Protein 6FC0 (pdb70)

Organism: Chaetomium thermophilum (strain DSM 1495 / CBS 144.50 / IMI 039719) (NCBI:txid759272)

InterPro domains:
  IPR001040 Translation Initiation factor eIF- 4e [PF01652] (48-246)
  IPR001040 Translation Initiation factor eIF- 4e [PTHR11960] (21-237)
  IPR019770 Eukaryotic translation initiation factor 4E (eIF-4E), conserved site [PS00813] (102-125)
  IPR023398 Translation Initiation factor eIF- 4e-like [G3DSA:3.30.760.10] (32-250)
  IPR023398 Translation Initiation factor eIF- 4e-like [SSF55418] (19-245)

Nearest PDB structures (foldseek):
  6fc0-assembly1_A  TM=1.005E+00  e=3.540E-41  Thermochaetoides thermophila DSM 1495
  6fbz-assembly1_A  TM=9.794E-01  e=6.523E-37  Thermochaetoides thermophila DSM 1495
  3m94-assembly1_A  TM=9.209E-01  e=4.285E-21  Ascaris suum
  5m81-assembly4_D  TM=9.109E-01  e=1.430E-19  Mus musculus
  4aza-assembly2_C  TM=8.903E-01  e=8.449E-20  Homo sapiens

Secondary structure (DSSP, 8-state):
-----TTT-SSS--EE-EEEEEEEEEEEPPPPTTSS-SS--EEEEEEEEEHHHHHHHHTTS--GGGSPTTEEEEEEETT--SSTTSTTTTT-EEEEEEES-SSSS-HHHHHHHHHHHHHTT-SS-TT---EEEEEEEE-SS-EEEEEEES----HHHHHHHHHHHHHTT--TTS--EEEESSHHHHH---B-/---HHHHHHHHPEEPSS--SS-PPTT-PPP-HHHHHT-S-TTT-----HHHHHTTTTT--S-SSTTHHHHHHHHH--

Solvent-accessible surface area: 13480 Å² total; per-residue (Å²): 101,118,63,72,0,2,30,75,47,98,100,92,7,71,7,24,2,10,6,22,41,94,0,3,4,13,12,22,8,41,56,12,76,142,54,104,27,184,126,86,37,41,31,115,28,35,35,3,51,0,0,0,41,5,0,0,3,31,51,29,28,40,38,2,65,125,25,58,61,116,1,11,11,15,1,0,39,85,63,7,106,8,41,120,89,13,115,82,0,95,134,0,0,48,0,12,25,91,10,190,73,53,225,94,31,97,4,34,66,13,4,8,24,0,3,0,0,3,0,0,17,21,8,17,96,31,132,26,27,3,4,14,0,0,6,0,14,2,59,144,48,50,16,53,0,0,0,32,0,116,30,48,116,95,117,55,0,40,72,1,0,112,63,0,24,114,11,4,120,30,65,112,112,58,76,0,105,20,31,10,40,31,158,81,26,104,90,101,281,52,56,18,200,35,36,44,10,5,95,9,7,140,95,10,190,76,5,95,6,38,29,78,129,31,34,26,136,84,47,63,24,0,54,75,67,60,14,140,79,5,141,88,114,39,163,35,14,19,1,22,25,121,0,0,58,42,0,54,122,32,1,60,80,74,16,22,70,70,6,91,136,91,29,150,84,61,42,37,102

CATH classification: 3.30.760.10

Structure (mmCIF, N/CA/C/O backbone):
data_6FC0
#
_ent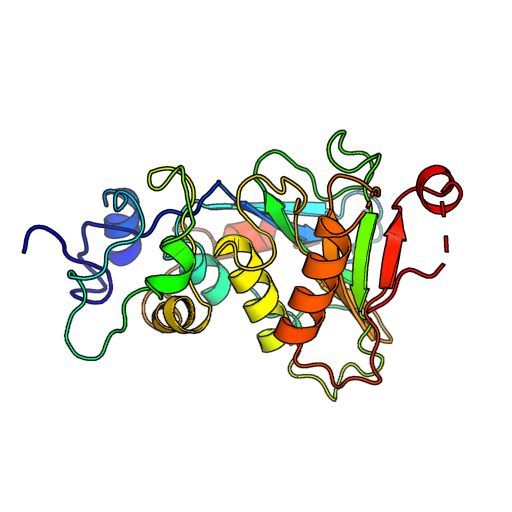ry.id   6FC0
#
_cell.length_a   63.587
_cell.length_b   75.169
_cell.length_c   48.427
_cell.angle_alpha   90.00
_cell.angle_beta   90.00
_cell.angle_gamma   90.00
#
_symmetry.space_group_name_H-M   'P 21 21 2'
#
loop_
_entity.id
_entity.type
_entity.pdbx_description
1 polymer 'Eukaryotic translation initiation factor 4E-like protein'
2 polymer 'Eukaryotic translation initiation factor 4G'
3 water water
#
loop_
_atom_site.group_PDB
_atom_site.id
_atom_site.type_symbol
_atom_site.label_atom_id
_atom_site.label_alt_id
_atom_site.label_comp_id
_atom_site.label_asym_id
_atom_site.label_entity_id
_atom_site.label_seq_id
_atom_site.pdbx_PDB_ins_code
_atom_site.Cartn_x
_atom_site.Cartn_y
_atom_site.Cartn_z
_atom_site.occupancy
_atom_site.B_iso_or_equiv
_atom_site.auth_seq_id
_atom_site.auth_comp_id
_atom_site.auth_asym_id
_atom_site.auth_atom_id
_atom_site.pdbx_PDB_model_num
ATOM 1 N N . GLY A 1 1 ? 5.890 117.016 27.064 1.00 58.93 31 GLY A N 1
ATOM 2 C CA . GLY A 1 1 ? 4.940 116.936 28.157 1.00 58.63 31 GLY A CA 1
ATOM 3 C C . GLY A 1 1 ? 3.894 115.852 27.967 1.00 57.92 31 GLY A C 1
ATOM 4 O O . GLY A 1 1 ? 3.957 114.804 28.618 1.00 57.76 31 GLY A O 1
ATOM 7 N N . PRO A 1 2 ? 2.935 116.091 27.067 1.00 56.92 32 PRO A N 1
ATOM 8 C CA . PRO A 1 2 ? 1.837 115.125 26.895 1.00 55.77 32 PRO A CA 1
ATOM 9 C C . PRO A 1 2 ? 2.303 113.726 26.560 1.00 54.02 32 PRO A C 1
ATOM 10 O O . PRO A 1 2 ? 1.530 112.775 26.733 1.00 55.52 32 PRO A O 1
ATOM 21 N N . HIS A 1 3 ? 3.534 113.565 26.085 1.00 49.77 33 HIS A N 1
ATOM 22 C CA . HIS A 1 3 ? 4.042 112.268 25.673 1.00 45.68 33 HIS A CA 1
ATOM 23 C C . HIS A 1 3 ? 5.097 111.797 26.670 1.00 38.42 33 HIS A C 1
ATOM 24 O O . HIS A 1 3 ? 6.065 112.512 26.955 1.00 39.57 33 HIS A O 1
ATOM 38 N N . MET A 1 4 ? 4.875 110.628 27.237 1.00 29.61 34 MET A N 1
ATOM 39 C CA A MET A 1 4 ? 5.915 109.905 27.956 0.36 25.31 34 MET A CA 1
ATOM 40 C CA B MET A 1 4 ? 5.891 109.887 27.971 0.64 25.73 34 MET A CA 1
ATOM 41 C C . MET A 1 4 ? 6.225 108.665 27.134 1.00 21.97 34 MET A C 1
ATOM 42 O O . MET A 1 4 ? 5.376 107.773 26.989 1.00 20.88 34 MET A O 1
ATOM 69 N N . THR A 1 5 ? 7.433 108.640 26.568 1.00 17.59 35 THR A N 1
ATOM 70 C CA . THR A 1 5 ? 7.892 107.451 25.884 1.00 15.29 35 THR A CA 1
ATOM 71 C C . THR A 1 5 ? 8.504 106.491 26.883 1.00 14.10 35 THR A C 1
ATOM 72 O O . THR A 1 5 ? 8.730 106.833 28.044 1.00 14.00 35 THR A O 1
ATOM 83 N N . VAL A 1 6 ? 8.806 105.286 26.395 1.00 13.78 36 VAL A N 1
ATOM 84 C CA . VAL A 1 6 ? 9.502 104.304 27.210 1.00 13.87 36 VAL A CA 1
ATOM 85 C C . VAL A 1 6 ? 10.859 104.825 27.685 1.00 13.37 36 VAL A C 1
ATOM 86 O O . VAL A 1 6 ? 11.404 104.334 28.685 1.00 14.01 36 VAL A O 1
ATOM 99 N N . PHE A 1 7 ? 11.427 105.800 26.967 1.00 13.26 37 PHE A N 1
ATOM 100 C CA . PHE A 1 7 ? 12.693 106.417 27.348 1.00 13.19 37 PHE A CA 1
ATOM 101 C C . PHE A 1 7 ? 12.537 107.403 28.496 1.00 13.44 37 PHE A C 1
ATOM 102 O O . PHE A 1 7 ? 13.526 107.734 29.164 1.00 15.04 37 PHE A O 1
ATOM 119 N N . HIS A 1 8 ? 11.323 107.895 28.713 1.00 13.31 38 HIS A N 1
ATOM 120 C CA . HIS A 1 8 ? 11.038 108.760 29.852 1.00 14.23 38 HIS A CA 1
ATOM 121 C C . HIS A 1 8 ? 10.745 107.972 31.119 1.00 15.23 38 HIS A C 1
ATOM 122 O O . HIS A 1 8 ? 11.130 108.383 32.218 1.00 15.23 38 HIS A O 1
ATOM 136 N N . ASP A 1 9 ? 10.013 106.880 30.998 1.00 16.64 39 ASP A N 1
ATOM 137 C CA . ASP A 1 9 ? 9.703 106.025 32.142 1.00 18.34 39 ASP A CA 1
ATOM 138 C C . ASP A 1 9 ? 9.388 104.654 31.560 1.00 18.96 39 ASP A C 1
ATOM 139 O O . ASP A 1 9 ? 8.393 104.500 30.844 1.00 19.22 39 ASP A O 1
ATOM 148 N N . LYS A 1 10 ? 10.263 103.683 31.804 1.00 20.02 40 LYS A N 1
ATOM 149 C CA . LYS A 1 10 ? 10.101 102.397 31.137 1.00 22.80 40 LYS A CA 1
ATOM 150 C C . LYS A 1 10 ? 8.997 101.547 31.754 1.00 22.68 40 LYS A C 1
ATOM 151 O O . LYS A 1 10 ? 8.575 100.566 31.133 1.00 22.79 40 LYS A O 1
ATOM 170 N N . GLU A 1 11 ? 8.468 101.925 32.917 1.00 23.76 41 GLU A N 1
ATOM 171 C CA A GLU A 1 11 ? 7.349 101.207 33.516 0.63 25.83 41 GLU A CA 1
ATOM 172 C CA B GLU A 1 11 ? 7.349 101.205 33.511 0.37 25.86 41 GLU A CA 1
ATOM 173 C C . GLU A 1 11 ? 6.007 101.860 33.227 1.00 25.36 41 GLU A C 1
ATOM 174 O O . GLU A 1 11 ? 5.016 101.150 33.026 1.00 26.65 41 GLU A O 1
ATOM 195 N N . ASN A 1 12 ? 5.959 103.188 33.160 1.00 24.41 42 ASN A N 1
ATOM 196 C CA . ASN A 1 12 ? 4.721 103.949 33.012 1.00 25.92 42 ASN A CA 1
ATOM 197 C C . ASN A 1 12 ? 4.944 104.939 31.880 1.00 25.56 42 ASN A C 1
ATOM 198 O O . ASN A 1 12 ? 5.421 106.051 32.105 1.00 27.78 42 ASN A O 1
ATOM 209 N N . PHE A 1 13 ? 4.652 104.511 30.661 1.00 22.35 43 PHE A N 1
ATOM 210 C CA . PHE A 1 13 ? 4.685 105.361 29.481 1.00 20.13 43 PHE A CA 1
ATOM 211 C C . PHE A 1 13 ? 3.329 105.301 28.786 1.00 20.07 43 PHE A C 1
ATOM 212 O O . PHE A 1 13 ? 2.543 104.381 29.010 1.00 20.74 43 PHE A O 1
ATOM 229 N N . ASN A 1 14 ? 3.039 106.310 27.946 1.00 19.68 44 ASN A N 1
ATOM 230 C CA . ASN A 1 14 ? 1.720 106.446 27.347 1.00 20.94 44 ASN A CA 1
ATOM 231 C C . ASN A 1 14 ? 1.712 106.637 25.831 1.00 21.20 44 ASN A C 1
ATOM 232 O O . ASN A 1 14 ? 0.628 106.762 25.262 1.00 22.14 44 ASN A O 1
ATOM 243 N N . VAL A 1 15 ? 2.867 106.637 25.163 1.00 19.66 45 VAL A N 1
ATOM 244 C CA . VAL A 1 15 ? 2.925 106.582 23.708 1.00 19.50 45 VAL A CA 1
ATOM 245 C C . VAL A 1 15 ? 3.826 105.429 23.271 1.00 18.09 45 VAL A C 1
ATOM 246 O O . VAL A 1 15 ? 4.742 105.013 23.987 1.00 18.69 45 VAL A O 1
ATOM 259 N N . LYS A 1 16 ? 3.573 104.926 22.066 1.00 16.92 46 LYS A N 1
ATOM 260 C CA . LYS A 1 16 ? 4.376 103.869 21.477 1.00 16.01 46 LYS A CA 1
ATOM 261 C C . LYS A 1 16 ? 4.609 104.164 19.997 1.00 14.80 46 LYS A C 1
ATOM 262 O O . LYS A 1 16 ? 3.905 104.952 19.375 1.00 15.05 46 LYS A O 1
ATOM 281 N N . HIS A 1 17 ? 5.607 103.501 19.423 1.00 13.31 47 HIS A N 1
ATOM 282 C CA . HIS A 1 17 ? 6.037 103.824 18.067 1.00 12.63 47 HIS A CA 1
ATOM 283 C C . HIS A 1 17 ? 5.391 102.887 17.059 1.00 12.90 47 HIS A C 1
ATOM 284 O O . HIS A 1 17 ? 5.704 101.689 17.055 1.00 12.74 47 HIS A O 1
ATOM 298 N N . PRO A 1 18 ? 4.544 103.380 16.159 1.00 13.67 48 PRO A N 1
ATOM 299 C CA . PRO A 1 18 ? 3.900 102.481 15.191 1.00 13.93 48 PRO A CA 1
ATOM 300 C C . PRO A 1 18 ? 4.853 101.955 14.139 1.00 13.71 48 PRO A C 1
ATOM 301 O O . PRO A 1 18 ? 5.762 102.649 13.680 1.00 13.44 48 PRO A O 1
ATOM 312 N N . LEU A 1 19 ? 4.563 100.751 13.687 1.00 14.66 49 LEU A N 1
ATOM 313 C CA . LEU A 1 19 ? 5.141 100.221 12.462 1.00 14.32 49 LEU A CA 1
ATOM 314 C C . LEU A 1 19 ? 4.212 100.512 11.275 1.00 15.22 49 LEU A C 1
ATOM 315 O O . LEU A 1 19 ? 3.025 100.813 11.437 1.00 16.85 49 LEU A O 1
ATOM 331 N N . SER A 1 20 ? 4.751 100.387 10.066 1.00 15.23 50 SER A N 1
ATOM 332 C CA . SER A 1 20 ? 3.991 100.797 8.886 1.00 15.37 50 SER A CA 1
ATOM 333 C C . SER A 1 20 ? 2.943 99.767 8.503 1.00 16.86 50 SER A C 1
ATOM 334 O O . SER A 1 20 ? 2.071 100.044 7.671 1.00 19.63 50 SER A O 1
ATOM 342 N N A CYS A 1 21 ? 3.065 98.566 9.023 0.73 15.97 51 CYS A N 1
ATOM 343 N N B CYS A 1 21 ? 3.005 98.602 9.136 0.27 18.94 51 CYS A N 1
ATOM 344 C CA A CYS A 1 21 ? 2.029 97.565 8.966 0.73 18.28 51 CYS A CA 1
ATOM 345 C CA B CYS A 1 21 ? 2.223 97.418 8.840 0.27 21.22 51 CYS A CA 1
ATOM 346 C C A CYS A 1 21 ? 2.253 96.664 10.164 0.73 15.70 51 CYS A C 1
ATOM 347 C C B CYS A 1 21 ? 2.372 96.517 10.052 0.27 18.31 51 CYS A C 1
ATOM 348 O O A CYS A 1 21 ? 3.239 96.794 10.896 0.73 14.75 51 CYS A O 1
ATOM 349 O O B CYS A 1 21 ? 3.423 96.521 10.703 0.27 17.74 51 CYS A O 1
ATOM 364 N N . ARG A 1 22 ? 1.334 95.739 10.351 1.00 16.12 52 ARG A N 1
ATOM 365 C CA . ARG A 1 22 ? 1.508 94.703 11.357 1.00 16.25 52 ARG A CA 1
ATOM 366 C C . ARG A 1 22 ? 2.415 93.611 10.788 1.00 13.45 52 ARG A C 1
ATOM 367 O O . ARG A 1 22 ? 2.429 93.342 9.590 1.00 12.73 52 ARG A O 1
ATOM 389 N N . TRP A 1 23 ? 3.190 92.997 11.655 1.00 12.36 53 TRP A N 1
ATOM 390 C CA . TRP A 1 23 ? 4.134 91.968 11.276 1.00 11.27 53 TRP A CA 1
ATOM 391 C C . TRP A 1 23 ? 3.910 90.762 12.168 1.00 11.33 53 TRP A C 1
ATOM 392 O O . TRP A 1 23 ? 3.499 90.900 13.315 1.00 12.42 53 TRP A O 1
ATOM 413 N N . THR A 1 24 ? 4.245 89.588 11.647 1.00 11.14 54 THR A N 1
ATOM 414 C CA . THR A 1 24 ? 4.057 88.327 12.341 1.00 11.24 54 THR A CA 1
ATOM 415 C C . THR A 1 24 ? 5.368 87.568 12.330 1.00 11.71 54 THR A C 1
ATOM 416 O O . THR A 1 24 ? 5.982 87.355 11.267 1.00 11.48 54 THR A O 1
ATOM 427 N N . LEU A 1 25 ? 5.785 87.147 13.510 1.00 11.48 55 LEU A N 1
ATOM 428 C CA . LEU A 1 25 ? 6.934 86.278 13.628 1.00 11.18 55 LEU A CA 1
ATOM 429 C C . LEU A 1 25 ? 6.458 84.840 13.584 1.00 11.04 55 LEU A C 1
ATOM 430 O O . LEU A 1 25 ? 5.520 84.465 14.306 1.00 11.21 55 LEU A O 1
ATOM 446 N N . TRP A 1 26 ? 7.110 84.045 12.744 1.00 10.61 56 TRP A N 1
ATOM 447 C CA . TRP A 1 26 ? 6.888 82.619 12.598 1.00 10.67 56 TRP A CA 1
ATOM 448 C C . TRP A 1 26 ? 8.165 81.863 12.918 1.00 10.83 56 TRP A C 1
ATOM 449 O O . TRP A 1 26 ? 9.267 82.388 12.797 1.00 11.11 56 TRP A O 1
ATOM 470 N N . PHE A 1 27 ? 8.017 80.578 13.265 1.00 11.71 57 PHE A N 1
ATOM 471 C CA . PHE A 1 27 ? 9.146 79.736 13.626 1.00 12.24 57 PHE A CA 1
ATOM 472 C C . PHE A 1 27 ? 8.905 78.365 13.015 1.00 12.82 57 PHE A C 1
ATOM 473 O O . PHE A 1 27 ? 7.831 77.795 13.174 1.00 13.60 57 PHE A O 1
ATOM 490 N N . THR A 1 28 ? 9.893 77.844 12.320 1.00 12.65 58 THR A N 1
ATOM 491 C CA . THR A 1 28 ? 9.835 76.474 11.838 1.00 13.19 58 THR A CA 1
ATOM 492 C C . THR A 1 28 ? 10.737 75.627 12.715 1.00 13.35 58 THR A C 1
ATOM 493 O O . THR A 1 28 ? 11.932 75.912 12.843 1.00 13.19 58 THR A O 1
ATOM 504 N N . LYS A 1 29 ? 10.157 74.613 13.338 1.00 13.82 59 LYS A N 1
ATOM 505 C CA . LYS A 1 29 ? 10.859 73.725 14.251 1.00 15.40 59 LYS A CA 1
ATOM 506 C C . LYS A 1 29 ? 11.448 72.539 13.498 1.00 16.07 59 LYS A C 1
ATOM 507 O O . LYS A 1 29 ? 10.993 72.195 12.406 1.00 15.64 59 LYS A O 1
ATOM 526 N N . PRO A 1 30 ? 12.467 71.884 14.061 1.00 17.94 60 PRO A N 1
ATOM 527 C CA . PRO A 1 30 ? 12.948 70.622 13.475 1.00 19.29 60 PRO A CA 1
ATOM 528 C C . PRO A 1 30 ? 11.897 69.538 13.606 1.00 20.24 60 PRO A C 1
ATOM 529 O O . PRO A 1 30 ? 11.075 69.554 14.515 1.00 20.00 60 PRO A O 1
ATOM 540 N N . ALA A 1 31 ? 11.938 68.579 12.685 1.00 20.91 61 ALA A N 1
ATOM 541 C CA . ALA A 1 31 ? 11.069 67.417 12.785 1.00 22.49 61 ALA A CA 1
ATOM 542 C C . ALA A 1 31 ? 11.189 66.793 14.167 1.00 24.70 61 ALA A C 1
ATOM 543 O O . ALA A 1 31 ? 12.274 66.744 14.759 1.00 24.98 61 ALA A O 1
ATOM 550 N N . SER A 1 32 ? 10.059 66.313 14.681 1.00 24.87 62 SER A N 1
ATOM 551 C CA . SER A 1 32 ? 10.019 65.832 16.057 1.00 27.61 62 SER A CA 1
ATOM 552 C C . SER A 1 32 ? 10.853 64.574 16.237 1.00 29.97 62 SER A C 1
ATOM 553 O O . SER A 1 32 ? 10.817 63.651 15.418 1.00 30.54 62 SER A O 1
ATOM 561 N N . GLY A 1 33 ? 11.601 64.539 17.338 1.00 32.03 63 GLY A N 1
ATOM 562 C CA . GLY A 1 33 ? 12.313 63.335 17.722 1.00 35.20 63 GLY A CA 1
ATOM 563 C C . GLY A 1 33 ? 11.402 62.158 18.008 1.00 38.30 63 GLY A C 1
ATOM 564 O O . GLY A 1 33 ? 11.848 61.012 17.928 1.00 39.43 63 GLY A O 1
ATOM 568 N N . LYS A 1 34 ? 10.133 62.410 18.339 1.00 39.94 64 LYS A N 1
ATOM 569 C CA . LYS A 1 34 ? 9.194 61.316 18.569 1.00 40.86 64 LYS A CA 1
ATOM 570 C C . LYS A 1 34 ? 8.827 60.571 17.290 1.00 39.39 64 LYS A C 1
ATOM 571 O O . LYS A 1 34 ? 8.133 59.550 17.373 1.00 39.95 64 LYS A O 1
ATOM 590 N N . GLY A 1 35 ? 9.245 61.061 16.118 1.00 36.89 65 GLY A N 1
ATOM 591 C CA . GLY A 1 35 ? 8.994 60.385 14.860 1.00 35.36 65 GLY A CA 1
ATOM 592 C C . GLY A 1 35 ? 7.609 60.590 14.284 1.00 33.53 65 GLY A C 1
ATOM 593 O O . GLY A 1 35 ? 7.303 60.017 13.229 1.00 33.69 65 GLY A O 1
ATOM 597 N N . ASP A 1 36 ? 6.772 61.405 14.924 1.00 32.30 66 ASP A N 1
ATOM 598 C CA . ASP A 1 36 ? 5.378 61.570 14.544 1.00 31.97 66 ASP A CA 1
ATOM 599 C C . ASP A 1 36 ? 5.076 62.978 14.042 1.00 27.60 66 ASP A C 1
ATOM 600 O O . ASP A 1 36 ? 3.912 63.381 14.012 1.00 26.57 66 ASP A O 1
ATOM 609 N N . ASN A 1 37 ? 6.089 63.737 13.627 1.00 24.07 67 ASN A N 1
ATOM 610 C CA . ASN A 1 37 ? 5.802 65.070 13.080 1.00 21.03 67 ASN A CA 1
ATOM 611 C C . ASN A 1 37 ? 6.963 65.531 12.199 1.00 19.96 67 ASN A C 1
ATOM 612 O O . ASN A 1 37 ? 7.907 66.158 12.679 1.00 21.27 67 ASN A O 1
ATOM 623 N N . TRP A 1 38 ? 6.848 65.251 10.911 1.00 20.01 68 TRP A N 1
ATOM 624 C CA . TRP A 1 38 ? 7.742 65.793 9.909 1.00 20.81 68 TRP A CA 1
ATOM 625 C C . TRP A 1 38 ? 7.041 66.790 9.002 1.00 20.75 68 TRP A C 1
ATOM 626 O O . TRP A 1 38 ? 7.715 67.447 8.202 1.00 22.62 68 TRP A O 1
ATOM 647 N N . ASN A 1 39 ? 5.712 66.936 9.118 1.00 19.32 69 ASN A N 1
ATOM 648 C CA . ASN A 1 39 ? 4.925 67.686 8.140 1.00 18.59 69 ASN A CA 1
ATOM 649 C C . ASN A 1 39 ? 4.094 68.819 8.737 1.00 16.32 69 ASN A C 1
ATOM 650 O O . ASN A 1 39 ? 3.255 69.402 8.020 1.00 17.36 69 ASN A O 1
ATOM 661 N N . ASP A 1 40 ? 4.313 69.178 10.001 1.00 14.81 70 ASP A N 1
ATOM 662 C CA . ASP A 1 40 ? 3.557 70.248 10.653 1.00 14.59 70 ASP A CA 1
ATOM 663 C C . ASP A 1 40 ? 4.532 71.030 11.526 1.00 14.11 70 ASP A C 1
ATOM 664 O O . ASP A 1 40 ? 4.421 71.107 12.755 1.00 15.93 70 ASP A O 1
ATOM 673 N N . LEU A 1 41 ? 5.498 71.643 10.863 1.00 14.00 71 LEU A N 1
ATOM 674 C CA . LEU A 1 41 ? 6.632 72.261 11.532 1.00 13.74 71 LEU A CA 1
ATOM 675 C C . LEU A 1 41 ? 6.579 73.790 11.586 1.00 13.33 71 LEU A C 1
ATOM 676 O O . LEU A 1 41 ? 7.320 74.389 12.366 1.00 13.98 71 LEU A O 1
ATOM 692 N N . LEU A 1 42 ? 5.699 74.438 10.827 1.00 13.41 72 LEU A N 1
ATOM 693 C CA . LEU A 1 42 ? 5.653 75.900 10.751 1.00 12.88 72 LEU A CA 1
ATOM 694 C C . LEU A 1 42 ? 4.667 76.443 11.779 1.00 12.21 72 LEU A C 1
ATOM 695 O O . LEU A 1 42 ? 3.482 76.092 11.754 1.00 13.00 72 LEU A O 1
ATOM 711 N N . LYS A 1 43 ? 5.158 77.299 12.678 1.00 11.66 73 LYS A N 1
ATOM 712 C CA . LYS A 1 43 ? 4.378 77.828 13.792 1.00 12.46 73 LYS A CA 1
ATOM 713 C C . LYS A 1 43 ? 4.285 79.347 13.734 1.00 12.18 73 LYS A C 1
ATOM 714 O O . LYS A 1 43 ? 5.287 80.040 13.538 1.00 13.15 73 LYS A O 1
ATOM 733 N N . LYS A 1 44 ? 3.072 79.851 13.920 1.00 11.56 74 LYS A N 1
ATOM 734 C CA . LYS A 1 44 ? 2.861 81.283 14.074 1.00 12.30 74 LYS A CA 1
ATOM 735 C C . LYS A 1 44 ? 3.086 81.657 15.538 1.00 13.50 74 LYS A C 1
ATOM 736 O O . LYS A 1 44 ? 2.408 81.152 16.429 1.00 15.25 74 LYS A O 1
ATOM 755 N N . VAL A 1 45 ? 4.052 82.512 15.794 1.00 13.11 75 VAL A N 1
ATOM 756 C CA . VAL A 1 45 ? 4.370 82.895 17.169 1.00 13.36 75 VAL A CA 1
ATOM 757 C C . VAL A 1 45 ? 3.538 84.073 17.657 1.00 13.54 75 VAL A C 1
ATOM 758 O O . VAL A 1 45 ? 2.818 83.968 18.652 1.00 14.31 75 VAL A O 1
ATOM 771 N N . ILE A 1 46 ? 3.615 85.212 16.972 1.00 12.85 76 ILE A N 1
ATOM 772 C CA . ILE A 1 46 ? 2.994 86.430 17.486 1.00 12.90 76 ILE A CA 1
ATOM 773 C C . ILE A 1 46 ? 2.934 87.502 16.410 1.00 12.42 76 ILE A C 1
ATOM 774 O O . ILE A 1 46 ? 3.822 87.599 15.573 1.00 12.99 76 ILE A O 1
ATOM 790 N N . THR A 1 47 ? 1.876 88.297 16.437 1.00 12.46 77 THR A N 1
ATOM 791 C CA . THR A 1 47 ? 1.736 89.468 15.588 1.00 13.70 77 THR A CA 1
ATOM 792 C C . THR A 1 47 ? 1.861 90.733 16.432 1.00 14.75 77 THR A C 1
ATOM 793 O O . THR A 1 47 ? 1.360 90.800 17.569 1.00 16.42 77 THR A O 1
ATOM 804 N N . PHE A 1 48 ? 2.566 91.726 15.888 1.00 14.00 78 PHE A N 1
ATOM 805 C CA . PHE A 1 48 ? 2.868 92.945 16.628 1.00 14.04 78 PHE A CA 1
ATOM 806 C C . PHE A 1 48 ? 2.768 94.160 15.709 1.00 13.70 78 PHE A C 1
ATOM 807 O O . PHE A 1 48 ? 2.756 94.049 14.475 1.00 13.14 78 PHE A O 1
ATOM 824 N N . GLU A 1 49 ? 2.712 95.344 16.330 1.00 15.25 79 GLU A N 1
ATOM 825 C CA A GLU A 1 49 ? 2.479 96.558 15.552 0.49 16.59 79 GLU A CA 1
ATOM 826 C CA B GLU A 1 49 ? 2.401 96.580 15.629 0.51 16.55 79 GLU A CA 1
ATOM 827 C C . GLU A 1 49 ? 3.268 97.752 16.068 1.00 15.88 79 GLU A C 1
ATOM 828 O O . GLU A 1 49 ? 3.034 98.879 15.607 1.00 17.41 79 GLU A O 1
ATOM 851 N N . SER A 1 50 ? 4.220 97.546 16.961 1.00 13.21 80 SER A N 1
ATOM 852 C CA . SER A 1 50 ? 4.984 98.664 17.474 1.00 12.15 80 SER A CA 1
ATOM 853 C C . SER A 1 50 ? 6.433 98.263 17.622 1.00 11.81 80 SER A C 1
ATOM 854 O O . SER A 1 50 ? 6.763 97.081 17.732 1.00 11.80 80 SER A O 1
ATOM 862 N N . VAL A 1 51 ? 7.292 99.277 17.657 1.00 11.46 81 VAL A N 1
ATOM 863 C CA . VAL A 1 51 ? 8.704 99.051 17.923 1.00 11.49 81 VAL A CA 1
ATOM 864 C C . VAL A 1 51 ? 8.896 98.423 19.289 1.00 11.75 81 VAL A C 1
ATOM 865 O O . VAL A 1 51 ? 9.703 97.503 19.458 1.00 11.25 81 VAL A O 1
ATOM 878 N N . GLU A 1 52 ? 8.179 98.935 20.294 1.00 12.03 82 GLU A N 1
ATOM 879 C CA . GLU A 1 52 ? 8.319 98.408 21.642 1.00 11.88 82 GLU A CA 1
ATOM 880 C C . GLU A 1 52 ? 7.959 96.928 21.696 1.00 11.70 82 GLU A C 1
ATOM 881 O O . GLU A 1 52 ? 8.679 96.132 22.318 1.00 12.15 82 GLU A O 1
ATOM 893 N N . GLU A 1 53 ? 6.861 96.539 21.045 1.00 11.81 83 GLU A N 1
ATOM 894 C CA A GLU A 1 53 ? 6.462 95.131 21.018 0.51 13.05 83 GLU A CA 1
ATOM 895 C CA B GLU A 1 53 ? 6.495 95.136 21.078 0.49 11.51 83 GLU A CA 1
ATOM 896 C C . GLU A 1 53 ? 7.536 94.276 20.370 1.00 11.85 83 GLU A C 1
ATOM 897 O O . GLU A 1 53 ? 7.827 93.170 20.826 1.00 12.30 83 GLU A O 1
ATOM 920 N N . PHE A 1 54 ? 8.110 94.757 19.260 1.00 11.56 84 PHE A N 1
ATOM 921 C CA . PHE A 1 54 ? 9.167 93.979 18.625 1.00 11.40 84 PHE A CA 1
ATOM 922 C C . PHE A 1 54 ? 10.235 93.624 19.644 1.00 11.18 84 PHE A C 1
ATOM 923 O O . PHE A 1 54 ? 10.707 92.476 19.707 1.00 11.23 84 PHE A O 1
ATOM 940 N N . TRP A 1 55 ? 10.670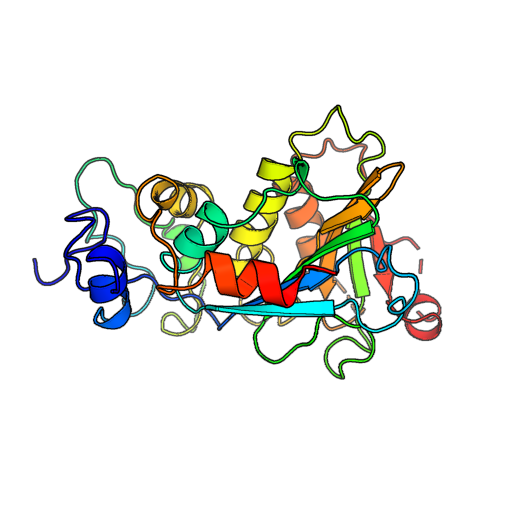 94.616 20.423 1.00 11.37 85 TRP A N 1
ATOM 941 C CA . TRP A 1 55 ? 11.764 94.377 21.356 1.00 11.03 85 TRP A CA 1
ATOM 942 C C . TRP A 1 55 ? 11.349 93.472 22.509 1.00 10.92 85 TRP A C 1
ATOM 943 O O . TRP A 1 55 ? 12.163 92.663 22.977 1.00 11.86 85 TRP A O 1
ATOM 964 N N . GLY A 1 56 ? 10.094 93.561 22.958 1.00 11.15 86 GLY A N 1
ATOM 965 C CA . GLY A 1 56 ? 9.646 92.619 23.969 1.00 12.01 86 GLY A CA 1
ATOM 966 C C . GLY A 1 56 ? 9.684 91.185 23.454 1.00 11.91 86 GLY A C 1
ATOM 967 O O . GLY A 1 56 ? 10.043 90.258 24.181 1.00 12.91 86 GLY A O 1
ATOM 971 N N . ILE A 1 57 ? 9.349 90.991 22.172 1.00 11.99 87 ILE A N 1
ATOM 972 C CA . ILE A 1 57 ? 9.473 89.682 21.536 1.00 11.86 87 ILE A CA 1
ATOM 973 C C . ILE A 1 57 ? 10.940 89.281 21.418 1.00 11.48 87 ILE A C 1
ATOM 974 O O . ILE A 1 57 ? 11.349 88.217 21.891 1.00 11.93 87 ILE A O 1
ATOM 990 N N . TYR A 1 58 ? 11.754 90.128 20.783 1.00 12.03 88 TYR A N 1
ATOM 991 C CA . TYR A 1 58 ? 13.139 89.760 20.503 1.00 12.27 88 TYR A CA 1
ATOM 992 C C . TYR A 1 58 ? 13.894 89.433 21.790 1.00 12.71 88 TYR A C 1
ATOM 993 O O . TYR A 1 58 ? 14.706 88.496 21.835 1.00 12.41 88 TYR A O 1
ATOM 1011 N N . ASN A 1 59 ? 13.659 90.206 22.843 1.00 12.63 89 ASN A N 1
ATOM 1012 C CA . ASN A 1 59 ? 14.327 89.995 24.124 1.00 13.50 89 ASN A CA 1
ATOM 1013 C C . ASN A 1 59 ? 13.830 88.775 24.885 1.00 14.32 89 ASN A C 1
ATOM 1014 O O . ASN A 1 59 ? 14.369 88.454 25.946 1.00 15.92 89 ASN A O 1
ATOM 1025 N N . ASN A 1 60 ? 12.830 88.067 24.370 1.00 13.77 90 ASN A N 1
ATOM 1026 C CA . ASN A 1 60 ? 12.253 86.940 25.076 1.00 14.37 90 ASN A CA 1
ATOM 1027 C C . ASN A 1 60 ? 12.093 85.721 24.181 1.00 14.31 90 ASN A C 1
ATOM 1028 O O . ASN A 1 60 ? 11.281 84.848 24.480 1.00 15.32 90 ASN A O 1
ATOM 1039 N N . ILE A 1 61 ? 12.894 85.617 23.121 1.00 13.45 91 ILE A N 1
ATOM 1040 C CA . ILE A 1 61 ? 12.928 84.441 22.267 1.00 13.63 91 ILE A CA 1
ATOM 1041 C C . ILE A 1 61 ? 14.386 84.087 22.021 1.00 12.99 91 ILE A C 1
ATOM 1042 O O . ILE A 1 61 ? 15.283 84.913 22.186 1.00 13.10 91 ILE A O 1
ATOM 1058 N N . ALA A 1 62 ? 14.606 82.835 21.619 1.00 13.01 92 ALA A N 1
ATOM 1059 C CA . ALA A 1 62 ? 15.960 82.346 21.394 1.00 13.96 92 ALA A CA 1
ATOM 1060 C C . ALA A 1 62 ? 16.620 83.103 20.246 1.00 13.46 92 ALA A C 1
ATOM 1061 O O . ALA A 1 62 ? 16.012 83.254 19.184 1.00 13.21 92 ALA A O 1
ATOM 1068 N N . PRO A 1 63 ? 17.855 83.560 20.399 1.00 14.47 93 PRO A N 1
ATOM 1069 C CA . PRO A 1 63 ? 18.600 84.068 19.245 1.00 15.25 93 PRO A CA 1
ATOM 1070 C C . PRO A 1 63 ? 18.907 82.950 18.261 1.00 13.81 93 PRO A C 1
ATOM 1071 O O . PRO A 1 63 ? 18.873 81.765 18.597 1.00 13.14 93 PRO A O 1
ATOM 1082 N N . VAL A 1 64 ? 19.226 83.350 17.022 1.00 13.22 94 VAL A N 1
ATOM 1083 C CA . VAL A 1 64 ? 19.506 82.396 15.951 1.00 13.36 94 VAL A CA 1
ATOM 1084 C C . VAL A 1 64 ? 20.572 81.409 16.373 1.00 13.77 94 VAL A C 1
ATOM 1085 O O . VAL A 1 64 ? 20.497 80.211 16.060 1.00 13.74 94 VAL A O 1
ATOM 1098 N N . SER A 1 65 ? 21.596 81.897 17.060 1.00 14.59 95 SER A N 1
ATOM 1099 C CA . SER A 1 65 ? 22.737 81.080 17.443 1.00 15.67 95 SER A CA 1
ATOM 1100 C C . SER A 1 65 ? 22.378 79.999 18.451 1.00 15.93 95 SER A C 1
ATOM 1101 O O . SER A 1 65 ? 23.212 79.128 18.708 1.00 17.39 95 SER A O 1
ATOM 1109 N N . GLU A 1 66 ? 21.164 80.025 19.005 1.00 15.33 96 GLU A N 1
ATOM 1110 C CA . GLU A 1 66 ? 20.725 79.020 19.964 1.00 16.03 96 GLU A CA 1
ATOM 1111 C C . GLU A 1 66 ? 19.740 78.036 19.349 1.00 14.99 96 GLU A C 1
ATOM 1112 O O . GLU A 1 66 ? 19.298 77.101 20.028 1.00 15.40 96 GLU A O 1
ATOM 1124 N N . LEU A 1 67 ? 19.397 78.203 18.082 1.00 13.82 97 LEU A N 1
ATOM 1125 C CA . LEU A 1 67 ? 18.454 77.294 17.453 1.00 13.49 97 LEU A CA 1
ATOM 1126 C C . LEU A 1 67 ? 19.099 75.982 17.036 1.00 13.66 97 LEU A C 1
ATOM 1127 O O . LEU A 1 67 ? 20.279 75.913 16.675 1.00 14.95 97 LEU A O 1
ATOM 1143 N N . ALA A 1 68 ? 18.292 74.929 17.092 1.00 13.11 98 ALA A N 1
ATOM 1144 C CA . ALA A 1 68 ? 18.674 73.647 16.532 1.00 13.72 98 ALA A CA 1
ATOM 1145 C C . ALA A 1 68 ? 18.791 73.725 15.015 1.00 13.62 98 ALA A C 1
ATOM 1146 O O . ALA A 1 68 ? 18.148 74.541 14.354 1.00 13.27 98 ALA A O 1
ATOM 1153 N N . VAL A 1 69 ? 19.606 72.833 14.451 1.00 14.06 99 VAL A N 1
ATOM 1154 C CA . VAL A 1 69 ? 19.670 72.734 12.997 1.00 15.26 99 VAL A CA 1
ATOM 1155 C C . VAL A 1 69 ? 18.301 72.387 12.437 1.00 15.45 99 VAL A C 1
ATOM 1156 O O . VAL A 1 69 ? 17.492 71.704 13.073 1.00 16.03 99 VAL A O 1
ATOM 1169 N N . LYS A 1 70 ? 18.035 72.907 11.241 1.00 15.81 100 LYS A N 1
ATOM 1170 C CA . LYS A 1 70 ? 16.748 72.766 10.558 1.00 17.12 100 LYS A CA 1
ATOM 1171 C C . LYS A 1 70 ? 15.646 73.516 11.292 1.00 17.18 100 LYS A C 1
ATOM 1172 O O . LYS A 1 70 ? 14.525 73.038 11.435 1.00 21.29 100 LYS A O 1
ATOM 1191 N N . SER A 1 71 ? 15.988 74.677 11.814 1.00 14.08 101 SER A N 1
ATOM 1192 C CA . SER A 1 71 ? 15.023 75.640 12.319 1.00 13.36 101 SER A CA 1
ATOM 1193 C C . SER A 1 71 ? 15.091 76.884 11.443 1.00 12.70 101 SER A C 1
ATOM 1194 O O . SER A 1 71 ? 16.108 77.182 10.819 1.00 13.87 101 SER A O 1
ATOM 1202 N N . ASP A 1 72 ? 14.004 77.631 11.453 1.00 11.87 102 ASP A N 1
ATOM 1203 C CA . ASP A 1 72 ? 13.917 78.904 10.743 1.00 11.50 102 ASP A CA 1
ATOM 1204 C C . ASP A 1 72 ? 13.144 79.917 11.570 1.00 11.03 102 ASP A C 1
ATOM 1205 O O . ASP A 1 72 ? 12.212 79.557 12.285 1.00 11.40 102 ASP A O 1
ATOM 1214 N N . TYR A 1 73 ? 13.494 81.197 11.425 1.00 10.90 103 TYR A N 1
ATOM 1215 C CA . TYR A 1 73 ? 12.608 82.290 11.802 1.00 10.70 103 TYR A CA 1
ATOM 1216 C C . TYR A 1 73 ? 12.150 83.012 10.545 1.00 10.62 103 TYR A C 1
ATOM 1217 O O . TYR A 1 73 ? 12.917 83.184 9.599 1.00 11.19 103 TYR A O 1
ATOM 1235 N N . HIS A 1 74 ? 10.906 83.452 10.557 1.00 10.16 104 HIS A N 1
ATOM 1236 C CA . HIS A 1 74 ? 10.327 84.184 9.442 1.00 10.70 104 HIS A CA 1
ATOM 1237 C C . HIS A 1 74 ? 9.586 85.388 9.998 1.00 11.27 104 HIS A C 1
ATOM 1238 O O . HIS A 1 74 ? 8.757 85.240 10.899 1.00 12.87 104 HIS A O 1
ATOM 1252 N N . LEU A 1 75 ? 9.868 86.565 9.470 1.00 10.64 105 LEU A N 1
ATOM 1253 C CA . LEU A 1 75 ? 9.181 87.772 9.906 1.00 10.68 105 LEU A CA 1
ATOM 1254 C C . LEU A 1 75 ? 8.467 88.338 8.675 1.00 10.68 105 LEU A C 1
ATOM 1255 O O . LEU A 1 75 ? 9.113 88.899 7.773 1.00 10.59 105 LEU A O 1
ATOM 1271 N N . PHE A 1 76 ? 7.134 88.194 8.638 1.00 10.69 106 PHE A N 1
ATOM 1272 C CA . PHE A 1 76 ? 6.350 88.506 7.444 1.00 10.99 106 PHE A CA 1
ATOM 1273 C C . PHE A 1 76 ? 5.234 89.484 7.766 1.00 11.19 106 PHE A C 1
ATOM 1274 O O . PHE A 1 76 ? 4.694 89.531 8.873 1.00 12.17 106 PHE A O 1
ATOM 1291 N N . LYS A 1 77 ? 4.905 90.289 6.767 1.00 11.22 107 LYS A N 1
ATOM 1292 C CA . LYS A 1 77 ? 3.801 91.220 6.924 1.00 12.02 107 LYS A CA 1
ATOM 1293 C C . LYS A 1 77 ? 2.529 90.451 7.259 1.00 12.65 107 LYS A C 1
ATOM 1294 O O . LYS A 1 77 ? 2.304 89.334 6.774 1.00 13.52 107 LYS A O 1
ATOM 1313 N N . GLU A 1 78 ? 1.690 91.057 8.091 1.00 13.90 108 GLU A N 1
ATOM 1314 C CA . GLU A 1 78 ? 0.492 90.380 8.551 1.00 15.68 108 GLU A CA 1
ATOM 1315 C C . GLU A 1 78 ? -0.341 89.976 7.353 1.00 16.20 108 GLU A C 1
ATOM 1316 O O . GLU A 1 78 ? -0.498 90.747 6.409 1.00 17.42 108 GLU A O 1
ATOM 1328 N N . GLY A 1 79 ? -0.850 88.751 7.385 1.00 16.95 109 GLY A N 1
ATOM 1329 C CA . GLY A 1 79 ? -1.686 88.216 6.330 1.00 17.54 109 GLY A CA 1
ATOM 1330 C C . GLY A 1 79 ? -0.953 87.390 5.296 1.00 18.41 109 GLY A C 1
ATOM 1331 O O . GLY A 1 79 ? -1.612 86.776 4.441 1.00 22.47 109 GLY A O 1
ATOM 1335 N N . VAL A 1 80 ? 0.386 87.375 5.330 1.00 15.71 110 VAL A N 1
ATOM 1336 C CA . VAL A 1 80 ? 1.193 86.622 4.374 1.00 14.49 110 VAL A CA 1
ATOM 1337 C C . VAL A 1 80 ? 1.804 85.448 5.127 1.00 13.89 110 VAL A C 1
ATOM 1338 O O . VAL A 1 80 ? 2.662 85.634 5.991 1.00 14.50 110 VAL A O 1
ATOM 1351 N N . ARG A 1 81 ? 1.418 84.234 4.789 1.00 13.81 111 ARG A N 1
ATOM 1352 C CA . ARG A 1 81 ? 2.103 83.091 5.348 1.00 13.95 111 ARG A CA 1
ATOM 1353 C C . ARG A 1 81 ? 3.462 82.944 4.677 1.00 14.03 111 ARG A C 1
ATOM 1354 O O . ARG A 1 81 ? 3.584 83.230 3.482 1.00 14.55 111 ARG A O 1
ATOM 1375 N N . PRO A 1 82 ? 4.506 82.505 5.415 1.00 13.19 112 PRO A N 1
ATOM 1376 C CA . PRO A 1 82 ? 5.866 82.473 4.869 1.00 14.49 112 PRO A CA 1
ATOM 1377 C C . PRO A 1 82 ? 6.122 81.210 4.065 1.00 15.79 112 PRO A C 1
ATOM 1378 O O . PRO A 1 82 ? 7.072 80.466 4.323 1.00 17.19 112 PRO A O 1
ATOM 1389 N N . GLU A 1 83 ? 5.233 80.952 3.112 1.00 16.47 113 GLU A N 1
ATOM 1390 C CA . GLU A 1 83 ? 5.246 79.771 2.280 1.00 18.22 113 GLU A CA 1
ATOM 1391 C C . GLU A 1 83 ? 5.065 80.238 0.844 1.00 18.87 113 GLU A C 1
ATOM 1392 O O . GLU A 1 83 ? 4.327 81.187 0.576 1.00 18.10 113 GLU A O 1
ATOM 1404 N N . TRP A 1 84 ? 5.756 79.585 -0.074 1.00 20.90 114 TRP A N 1
ATOM 1405 C CA . TRP A 1 84 ? 5.645 79.991 -1.470 1.00 25.19 114 TRP A CA 1
ATOM 1406 C C . TRP A 1 84 ? 4.207 79.906 -1.977 1.00 26.12 114 TRP A C 1
ATOM 1407 O O . TRP A 1 84 ? 3.830 80.672 -2.868 1.00 26.12 114 TRP A O 1
ATOM 1428 N N . GLU A 1 85 ? 3.381 79.016 -1.426 1.00 26.79 115 GLU A N 1
ATOM 1429 C CA . GLU A 1 85 ? 2.032 78.843 -1.954 1.00 29.54 115 GLU A CA 1
ATOM 1430 C C . GLU A 1 85 ? 1.076 79.954 -1.533 1.00 27.78 115 GLU A C 1
ATOM 1431 O O . GLU A 1 85 ? -0.012 80.056 -2.106 1.00 28.53 115 GLU A O 1
ATOM 1443 N N . ASP A 1 86 ? 1.447 80.799 -0.582 1.00 24.93 116 ASP A N 1
ATOM 1444 C CA . ASP A 1 86 ? 0.599 81.939 -0.245 1.00 23.74 116 ASP A CA 1
ATOM 1445 C C . ASP A 1 86 ? 0.363 82.760 -1.511 1.00 24.06 116 ASP A C 1
ATOM 1446 O O . ASP A 1 86 ? 1.314 82.994 -2.269 1.00 23.77 116 ASP A O 1
ATOM 1455 N N . PRO A 1 87 ? -0.869 83.196 -1.791 1.00 25.73 117 PRO A N 1
ATOM 1456 C CA . PRO A 1 87 ? -1.097 83.936 -3.040 1.00 27.04 117 PRO A CA 1
ATOM 1457 C C . PRO A 1 87 ? -0.194 85.146 -3.203 1.00 27.01 117 PRO A C 1
ATOM 1458 O O . PRO A 1 87 ? 0.082 85.556 -4.344 1.00 28.21 117 PRO A O 1
ATOM 1469 N N . GLN A 1 88 ? 0.284 85.728 -2.107 1.00 26.63 118 GLN A N 1
ATOM 1470 C CA . GLN A 1 88 ? 1.157 86.887 -2.194 1.00 25.69 118 GLN A CA 1
ATOM 1471 C C . GLN A 1 88 ? 2.631 86.533 -2.378 1.00 25.04 118 GLN A C 1
ATOM 1472 O O . GLN A 1 88 ? 3.434 87.434 -2.641 1.00 26.85 118 GLN A O 1
ATOM 1486 N N . ASN A 1 89 ? 3.004 85.248 -2.300 1.00 22.86 119 ASN A N 1
ATOM 1487 C CA . ASN A 1 89 ? 4.369 84.808 -2.583 1.00 21.19 119 ASN A CA 1
ATOM 1488 C C . ASN A 1 89 ? 4.505 83.985 -3.854 1.00 21.80 119 ASN A C 1
ATOM 1489 O O . ASN A 1 89 ? 5.621 83.841 -4.356 1.00 21.34 119 ASN A O 1
ATOM 1500 N N . LYS A 1 90 ? 3.403 83.446 -4.368 1.00 24.14 120 LYS A N 1
ATOM 1501 C CA . LYS A 1 90 ? 3.457 82.410 -5.396 1.00 25.92 120 LYS A CA 1
ATOM 1502 C C . LYS A 1 90 ? 4.201 82.861 -6.653 1.00 24.50 120 LYS A C 1
ATOM 1503 O O . LYS A 1 90 ? 4.863 82.048 -7.313 1.00 24.98 120 LYS A O 1
ATOM 1522 N N . HIS A 1 91 ? 4.076 84.133 -7.024 1.00 23.36 121 HIS A N 1
ATOM 1523 C CA . HIS A 1 91 ? 4.727 84.663 -8.215 1.00 24.20 121 HIS A CA 1
ATOM 1524 C C . HIS A 1 91 ? 5.942 85.510 -7.879 1.00 21.70 121 HIS A C 1
ATOM 1525 O O . HIS A 1 91 ? 6.468 86.227 -8.737 1.00 22.59 121 HIS A O 1
ATOM 1539 N N . GLY A 1 92 ? 6.422 85.415 -6.648 1.00 19.21 122 GLY A N 1
ATOM 1540 C CA . GLY A 1 92 ? 7.528 86.213 -6.184 1.00 18.51 122 GLY A CA 1
ATOM 1541 C C . GLY A 1 92 ? 8.815 85.424 -6.072 1.00 18.04 122 GLY A C 1
ATOM 1542 O O . GLY A 1 92 ? 9.009 84.388 -6.720 1.00 17.80 122 GLY A O 1
ATOM 1546 N N . GLY A 1 93 ? 9.716 85.930 -5.254 1.00 17.21 123 GLY A N 1
ATOM 1547 C CA . GLY A 1 93 ? 11.029 85.338 -5.140 1.00 17.08 123 GLY A CA 1
ATOM 1548 C C . GLY A 1 93 ? 11.737 85.856 -3.910 1.00 15.67 123 GLY A C 1
ATOM 1549 O O . GLY A 1 93 ? 11.106 86.364 -2.979 1.00 15.82 123 GLY A O 1
ATOM 1553 N N . LYS A 1 94 ? 13.061 85.751 -3.912 1.00 15.12 124 LYS A N 1
ATOM 1554 C CA . LYS A 1 94 ? 13.814 86.201 -2.755 1.00 14.82 124 LYS A CA 1
ATOM 1555 C C . LYS A 1 94 ? 15.221 86.613 -3.154 1.00 14.11 124 LYS A C 1
ATOM 1556 O O . LYS A 1 94 ? 15.799 86.101 -4.119 1.00 14.78 124 LYS A O 1
ATOM 1575 N N . TRP A 1 95 ? 15.737 87.599 -2.428 1.00 13.51 125 TRP A N 1
ATOM 1576 C CA . TRP A 1 95 ? 17.163 87.864 -2.382 1.00 13.53 125 TRP A CA 1
ATOM 1577 C C . TRP A 1 95 ? 17.701 87.103 -1.188 1.00 14.06 125 TRP A C 1
ATOM 1578 O O 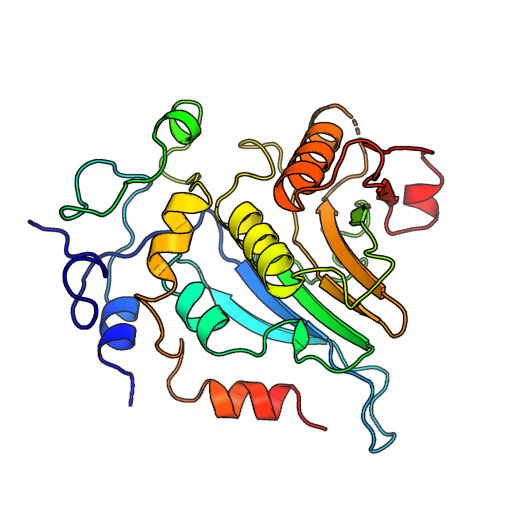. TRP A 1 95 ? 17.119 87.172 -0.109 1.00 14.65 125 TRP A O 1
ATOM 1599 N N . ALA A 1 96 ? 18.790 86.373 -1.362 1.00 14.43 126 ALA A N 1
ATOM 1600 C CA . ALA A 1 96 ? 19.305 85.574 -0.262 1.00 15.29 126 ALA A CA 1
ATOM 1601 C C . ALA A 1 96 ? 20.818 85.517 -0.294 1.00 15.43 126 ALA A C 1
ATOM 1602 O O . ALA A 1 96 ? 21.448 85.640 -1.344 1.00 15.91 126 ALA A O 1
ATOM 1609 N N . TYR A 1 97 ? 21.384 85.323 0.888 1.00 15.00 127 TYR A N 1
ATOM 1610 C CA . TYR A 1 97 ? 22.805 85.129 1.051 1.00 14.47 127 TYR A CA 1
ATOM 1611 C C . TYR A 1 97 ? 23.046 83.979 2.009 1.00 14.28 127 TYR A C 1
ATOM 1612 O O . TYR A 1 97 ? 22.417 83.913 3.067 1.00 14.75 127 TYR A O 1
ATOM 1630 N N . GLN A 1 98 ? 23.927 83.063 1.616 1.00 16.01 128 GLN A N 1
ATOM 1631 C CA A GLN A 1 98 ? 24.298 81.928 2.447 0.65 17.98 128 GLN A CA 1
ATOM 1632 C CA B GLN A 1 98 ? 24.300 81.924 2.440 0.35 18.48 128 GLN A CA 1
ATOM 1633 C C . GLN A 1 98 ? 25.642 82.216 3.092 1.00 19.69 128 GLN A C 1
ATOM 1634 O O . GLN A 1 98 ? 26.628 82.487 2.390 1.00 21.86 128 GLN A O 1
ATOM 1661 N N . PHE A 1 99 ? 25.683 82.143 4.417 1.00 21.72 129 PHE A N 1
ATOM 1662 C CA . PHE A 1 99 ? 26.919 82.320 5.173 1.00 26.05 129 PHE A CA 1
ATOM 1663 C C . PHE A 1 99 ? 27.523 80.932 5.267 1.00 34.18 129 PHE A C 1
ATOM 1664 O O . PHE A 1 99 ? 27.050 80.091 6.042 1.00 34.49 129 PHE A O 1
ATOM 1681 N N . LYS A 1 100 ? 28.556 80.699 4.451 1.00 41.39 130 LYS A N 1
ATOM 1682 C CA . LYS A 1 100 ? 29.113 79.366 4.250 1.00 49.56 130 LYS A CA 1
ATOM 1683 C C . LYS A 1 100 ? 29.727 78.792 5.514 1.00 53.37 130 LYS A C 1
ATOM 1684 O O . LYS A 1 100 ? 29.913 77.574 5.599 1.00 54.33 130 LYS A O 1
ATOM 1703 N N . ASP A 1 101 ? 30.060 79.636 6.484 1.00 56.15 131 ASP A N 1
ATOM 1704 C CA . ASP A 1 101 ? 30.613 79.199 7.755 1.00 58.91 131 ASP A CA 1
ATOM 1705 C C . ASP A 1 101 ? 29.712 79.717 8.863 1.00 59.05 131 ASP A C 1
ATOM 1706 O O . ASP A 1 101 ? 29.419 80.916 8.923 1.00 59.79 131 ASP A O 1
ATOM 1715 N N . LYS A 1 102 ? 29.261 78.811 9.726 1.00 58.09 132 LYS A N 1
ATOM 1716 C CA . LYS A 1 102 ? 28.363 79.198 10.803 1.00 57.28 132 LYS A CA 1
ATOM 1717 C C . LYS A 1 102 ? 29.086 79.875 11.961 1.00 59.10 132 LYS A C 1
ATOM 1718 O O . LYS A 1 102 ? 28.430 80.516 12.789 1.00 59.07 132 LYS A O 1
ATOM 1737 N N . ARG A 1 103 ? 30.412 79.765 12.033 1.00 60.94 133 ARG A N 1
ATOM 1738 C CA . ARG A 1 103 ? 31.150 80.254 13.192 1.00 63.05 133 ARG A CA 1
ATOM 1739 C C . ARG A 1 103 ? 31.781 81.622 12.984 1.00 62.66 133 ARG A C 1
ATOM 1740 O O . ARG A 1 103 ? 32.007 82.340 13.964 1.00 62.50 133 ARG A O 1
ATOM 1761 N N . SER A 1 104 ? 32.064 82.005 11.740 1.00 62.35 134 SER A N 1
ATOM 1762 C CA . SER A 1 104 ? 32.732 83.265 11.445 1.00 61.77 134 SER A CA 1
ATOM 1763 C C . SER A 1 104 ? 31.764 84.440 11.326 1.00 59.04 134 SER A C 1
ATOM 1764 O O . SER A 1 104 ? 32.134 85.475 10.760 1.00 60.20 134 SER A O 1
ATOM 1772 N N . VAL A 1 105 ? 30.546 84.315 11.855 1.00 54.42 135 VAL A N 1
ATOM 1773 C CA . VAL A 1 105 ? 29.471 85.258 11.556 1.00 49.39 135 VAL A CA 1
ATOM 1774 C C . VAL A 1 105 ? 28.716 85.570 12.842 1.00 41.97 135 VAL A C 1
ATOM 1775 O O . VAL A 1 105 ? 28.238 84.648 13.516 1.00 40.30 135 VAL A O 1
ATOM 1788 N N . ASN A 1 106 ? 28.628 86.862 13.196 1.00 36.13 136 ASN A N 1
ATOM 1789 C CA . ASN A 1 106 ? 27.724 87.307 14.255 1.00 29.53 136 ASN A CA 1
ATOM 1790 C C . ASN A 1 106 ? 26.300 87.224 13.724 1.00 20.46 136 ASN A C 1
ATOM 1791 O O . ASN A 1 106 ? 25.656 88.231 13.400 1.00 17.52 136 ASN A O 1
ATOM 1802 N N . ILE A 1 107 ? 25.815 85.997 13.624 1.00 17.17 137 ILE A N 1
ATOM 1803 C CA . ILE A 1 107 ? 24.563 85.753 12.934 1.00 15.85 137 ILE A CA 1
ATOM 1804 C C . ILE A 1 107 ? 23.398 86.401 13.665 1.00 14.60 137 ILE A C 1
ATOM 1805 O O . ILE A 1 107 ? 22.439 86.864 13.032 1.00 14.03 137 ILE A O 1
ATOM 1821 N N . ASP A 1 108 ? 23.456 86.472 14.995 1.00 13.56 138 ASP A N 1
ATOM 1822 C CA . ASP A 1 108 ? 22.350 87.073 15.733 1.00 12.78 138 ASP A CA 1
ATOM 1823 C C . ASP A 1 108 ? 22.194 88.542 15.371 1.00 12.45 138 ASP A C 1
ATOM 1824 O O . ASP A 1 108 ? 21.084 89.033 15.157 1.00 11.96 138 ASP A O 1
ATOM 1833 N N . GLU A 1 109 ? 23.306 89.264 15.329 1.00 12.97 139 GLU A N 1
ATOM 1834 C CA . GLU A 1 109 ? 23.235 90.675 14.992 1.00 13.68 139 GLU A CA 1
ATOM 1835 C C . GLU A 1 109 ? 22.807 90.870 13.540 1.00 12.97 139 GLU A C 1
ATOM 1836 O O . GLU A 1 109 ? 22.034 91.776 13.237 1.00 12.67 139 GLU A O 1
ATOM 1848 N N . LEU A 1 110 ? 23.296 90.042 12.622 1.00 13.36 140 LEU A N 1
ATOM 1849 C CA . LEU A 1 110 ? 22.921 90.203 11.222 1.00 13.65 140 LEU A CA 1
ATOM 1850 C C . LEU A 1 110 ? 21.433 89.960 11.036 1.00 12.27 140 LEU A C 1
ATOM 1851 O O . LEU A 1 110 ? 20.769 90.685 10.288 1.00 12.40 140 LEU A O 1
ATOM 1867 N N . TRP A 1 111 ? 20.888 88.929 11.696 1.00 11.73 141 TRP A N 1
ATOM 1868 C CA . TRP A 1 111 ? 19.454 88.676 11.615 1.00 11.25 141 TRP A CA 1
ATOM 1869 C C . TRP A 1 111 ? 18.646 89.775 12.287 1.00 10.81 141 TRP A C 1
ATOM 1870 O O . TRP A 1 111 ? 17.651 90.255 11.723 1.00 10.74 141 TRP A O 1
ATOM 1891 N N . LEU A 1 112 ? 19.081 90.221 13.476 1.00 10.76 142 LEU A N 1
ATOM 1892 C CA . LEU A 1 112 ? 18.408 91.345 14.129 1.00 10.71 142 LEU A CA 1
ATOM 1893 C C . LEU A 1 112 ? 18.360 92.552 13.191 1.00 11.19 142 LEU A C 1
ATOM 1894 O O . LEU A 1 112 ? 17.317 93.182 13.025 1.00 11.10 142 LEU A O 1
ATOM 1910 N N . HIS A 1 113 ? 19.499 92.901 12.588 1.00 11.60 143 HIS A N 1
ATOM 1911 C CA . HIS A 1 113 ? 19.510 94.084 11.745 1.00 12.01 143 HIS A CA 1
ATOM 1912 C C . HIS A 1 113 ? 18.650 93.894 10.510 1.00 11.29 143 HIS A C 1
ATOM 1913 O O . HIS A 1 113 ? 18.058 94.855 10.021 1.00 11.70 143 HIS A O 1
ATOM 1927 N N . THR A 1 114 ? 18.558 92.665 10.012 1.00 10.79 144 THR A N 1
ATOM 1928 C CA . THR A 1 114 ? 17.672 92.381 8.882 1.00 11.06 144 THR A CA 1
ATOM 1929 C C . THR A 1 114 ? 16.219 92.629 9.276 1.00 10.30 144 THR A C 1
ATOM 1930 O O . THR A 1 114 ? 15.465 93.283 8.542 1.00 10.57 144 THR A O 1
ATOM 1941 N N . MET A 1 115 ? 15.809 92.139 10.455 1.00 10.47 145 MET A N 1
ATOM 1942 C CA . MET A 1 115 ? 14.452 92.407 10.925 1.00 9.98 145 MET A CA 1
ATOM 1943 C C . MET A 1 115 ? 14.222 93.899 11.156 1.00 9.99 145 MET A C 1
ATOM 1944 O O . MET A 1 115 ? 13.141 94.408 10.870 1.00 10.23 145 MET A O 1
ATOM 1958 N N . LEU A 1 116 ? 15.208 94.597 11.718 1.00 10.63 146 LEU A N 1
ATOM 1959 C CA . LEU A 1 116 ? 15.044 96.031 11.970 1.00 10.70 146 LEU A CA 1
ATOM 1960 C C . LEU A 1 116 ? 14.948 96.820 10.670 1.00 10.21 146 LEU A C 1
ATOM 1961 O O . LEU A 1 116 ? 14.178 97.772 10.592 1.00 10.62 146 LEU A O 1
ATOM 1977 N N . ALA A 1 117 ? 15.704 96.429 9.640 1.00 10.41 147 ALA A N 1
ATOM 1978 C CA . ALA A 1 117 ? 15.571 97.056 8.334 1.00 10.93 147 ALA A CA 1
ATOM 1979 C C . ALA A 1 117 ? 14.181 96.807 7.759 1.00 10.90 147 ALA A C 1
ATOM 1980 O O . ALA A 1 117 ? 13.583 97.700 7.154 1.00 11.65 147 ALA A O 1
ATOM 1987 N N . ALA A 1 118 ? 13.651 95.596 7.940 1.00 11.23 148 ALA A N 1
ATOM 1988 C CA . ALA A 1 118 ? 12.307 95.289 7.470 1.00 10.54 148 ALA A CA 1
ATOM 1989 C C . ALA A 1 118 ? 11.250 96.133 8.174 1.00 10.67 148 ALA A C 1
ATOM 1990 O O . ALA A 1 118 ? 10.447 96.822 7.530 1.00 10.38 148 ALA A O 1
ATOM 1997 N N . ILE A 1 119 ? 11.181 96.047 9.503 1.00 10.74 149 ILE A N 1
ATOM 1998 C CA . ILE A 1 119 ? 10.100 96.736 10.221 1.00 10.24 149 ILE A CA 1
ATOM 1999 C C . ILE A 1 119 ? 10.285 98.233 10.191 1.00 10.07 149 ILE A C 1
ATOM 2000 O O . ILE A 1 119 ? 9.290 98.963 10.227 1.00 11.85 149 ILE A O 1
ATOM 2016 N N . GLY A 1 120 ? 11.518 98.705 10.096 1.00 10.46 150 GLY A N 1
ATOM 2017 C CA . GLY A 1 120 ? 11.797 100.123 9.992 1.00 10.98 150 GLY A CA 1
ATOM 2018 C C . GLY A 1 120 ? 11.657 100.694 8.599 1.00 12.17 150 GLY A C 1
ATOM 2019 O O . GLY A 1 120 ? 11.867 101.907 8.410 1.00 12.79 150 GLY A O 1
ATOM 2023 N N . GLU A 1 121 ? 11.331 99.836 7.627 1.00 12.47 151 GLU A N 1
ATOM 2024 C CA . GLU A 1 121 ? 11.036 100.239 6.262 1.00 12.93 151 GLU A CA 1
ATOM 2025 C C . GLU A 1 121 ? 12.252 100.872 5.596 1.00 13.31 151 GLU A C 1
ATOM 2026 O O . GLU A 1 121 ? 12.118 101.814 4.830 1.00 15.54 151 GLU A O 1
ATOM 2038 N N . THR A 1 122 ? 13.447 100.327 5.833 1.00 12.91 152 THR A N 1
ATOM 2039 C CA . THR A 1 122 ? 14.630 100.780 5.112 1.00 14.02 152 THR A CA 1
ATOM 2040 C C . THR A 1 122 ? 15.155 99.779 4.090 1.00 15.63 152 THR A C 1
ATOM 2041 O O . THR A 1 122 ? 16.239 99.997 3.555 1.00 17.20 152 THR A O 1
ATOM 2052 N N . LEU A 1 123 ? 14.415 98.710 3.782 1.00 15.95 153 LEU A N 1
ATOM 2053 C CA . LEU A 1 123 ? 14.793 97.821 2.686 1.00 17.53 153 LEU A CA 1
ATOM 2054 C C . LEU A 1 123 ? 14.315 98.342 1.339 1.00 19.82 153 LEU A C 1
ATOM 2055 O O . LEU A 1 123 ? 15.004 98.143 0.338 1.00 21.60 153 LEU A O 1
ATOM 2071 N N . GLU A 1 124 ? 13.125 98.951 1.289 1.00 20.31 154 GLU A N 1
ATOM 2072 C CA . GLU A 1 124 ? 12.487 99.395 0.043 1.00 22.15 154 GLU A CA 1
ATOM 2073 C C . GLU A 1 124 ? 11.839 100.749 0.250 1.00 25.12 154 GLU A C 1
ATOM 2074 O O . GLU A 1 124 ? 11.629 101.194 1.376 1.00 25.55 154 GLU A O 1
ATOM 2086 N N . ASP A 1 125 ? 11.496 101.400 -0.859 1.00 29.35 155 ASP A N 1
ATOM 2087 C CA . ASP A 1 125 ? 10.888 102.723 -0.807 1.00 33.85 155 ASP A CA 1
ATOM 2088 C C . ASP A 1 125 ? 9.363 102.633 -0.715 1.00 36.18 155 ASP A C 1
ATOM 2089 O O . ASP A 1 125 ? 8.754 101.586 -0.955 1.00 36.10 155 ASP A O 1
ATOM 2098 N N . GLU A 1 126 ? 8.751 103.755 -0.335 1.00 38.58 156 GLU A N 1
ATOM 2099 C CA . GLU A 1 126 ? 7.303 103.825 -0.243 1.00 42.29 156 GLU A CA 1
ATOM 2100 C C . GLU A 1 126 ? 6.693 103.371 -1.560 1.00 45.47 156 GLU A C 1
ATOM 2101 O O . GLU A 1 126 ? 7.169 103.729 -2.640 1.00 46.28 156 GLU A O 1
ATOM 2113 N N . GLU A 1 127 ? 5.654 102.550 -1.472 1.00 47.21 157 GLU A N 1
ATOM 2114 C CA . GLU A 1 127 ? 4.909 102.094 -2.638 1.00 49.14 157 GLU A CA 1
ATOM 2115 C C . GLU A 1 127 ? 5.723 101.193 -3.570 1.00 46.72 157 GLU A C 1
ATOM 2116 O O . GLU A 1 127 ? 5.211 100.817 -4.637 1.00 47.57 157 GLU A O 1
ATOM 2128 N N . ASP A 1 128 ? 6.970 100.839 -3.229 1.00 42.69 158 ASP A N 1
ATOM 2129 C CA . ASP A 1 128 ? 7.627 99.763 -3.964 1.00 38.44 158 ASP A CA 1
ATOM 2130 C C . ASP A 1 128 ? 6.779 98.507 -3.900 1.00 35.60 158 ASP A C 1
ATOM 2131 O O . ASP A 1 128 ? 6.658 97.766 -4.887 1.00 35.13 158 ASP A O 1
ATOM 2140 N N . GLY A 1 129 ? 6.180 98.257 -2.740 1.00 32.88 159 GLY A N 1
ATOM 2141 C CA . GLY A 1 129 ? 5.241 97.165 -2.606 1.00 30.52 159 GLY A CA 1
ATOM 2142 C C . GLY A 1 129 ? 5.861 95.826 -2.921 1.00 28.07 159 GLY A C 1
ATOM 2143 O O . GLY A 1 129 ? 5.179 94.950 -3.468 1.00 28.30 159 GLY A O 1
ATOM 2147 N N . GLU A 1 130 ? 7.141 95.641 -2.587 1.00 24.48 160 GLU A N 1
ATOM 2148 C CA . GLU A 1 130 ? 7.816 94.389 -2.888 1.00 21.57 160 GLU A CA 1
ATOM 2149 C C . GLU A 1 130 ? 8.126 93.528 -1.678 1.00 18.05 160 GLU A C 1
ATOM 2150 O O . GLU A 1 130 ? 7.958 92.319 -1.774 1.00 17.85 160 GLU A O 1
ATOM 2162 N N . VAL A 1 131 ? 8.585 94.089 -0.555 1.00 16.25 161 VAL A N 1
ATOM 2163 C CA . VAL A 1 131 ? 9.001 93.244 0.567 1.00 14.90 161 VAL A CA 1
ATOM 2164 C C . VAL A 1 131 ? 7.794 92.578 1.210 1.00 14.17 161 VAL A C 1
ATOM 2165 O O . VAL A 1 131 ? 6.874 93.247 1.687 1.00 15.88 161 VAL A O 1
ATOM 2178 N N . MET A 1 132 ? 7.809 91.252 1.245 1.00 13.01 162 MET A N 1
ATOM 2179 C CA A MET A 1 132 ? 6.785 90.487 1.948 0.70 12.35 162 MET A CA 1
ATOM 2180 C CA B MET A 1 132 ? 6.795 90.467 1.935 0.30 12.97 162 MET A CA 1
ATOM 2181 C C . MET A 1 132 ? 7.247 89.999 3.308 1.00 11.86 162 MET A C 1
ATOM 2182 O O . MET A 1 132 ? 6.429 89.918 4.223 1.00 12.64 162 MET A O 1
ATOM 2209 N N . GLY A 1 133 ? 8.520 89.694 3.457 1.00 10.51 163 GLY A N 1
ATOM 2210 C CA . GLY A 1 133 ? 9.006 89.169 4.712 1.00 10.39 163 GLY A CA 1
ATOM 2211 C C . GLY A 1 133 ? 10.492 88.943 4.604 1.00 10.84 163 GLY A C 1
ATOM 2212 O O . GLY A 1 133 ? 11.080 89.078 3.530 1.00 11.46 163 GLY A O 1
ATOM 2216 N N . VAL A 1 134 ? 11.105 88.617 5.752 1.00 10.39 164 VAL A N 1
ATOM 2217 C CA . VAL A 1 134 ? 12.504 88.235 5.828 1.00 10.47 164 VAL A CA 1
ATOM 2218 C C . VAL A 1 134 ? 12.605 86.894 6.556 1.00 10.43 164 VAL A C 1
ATOM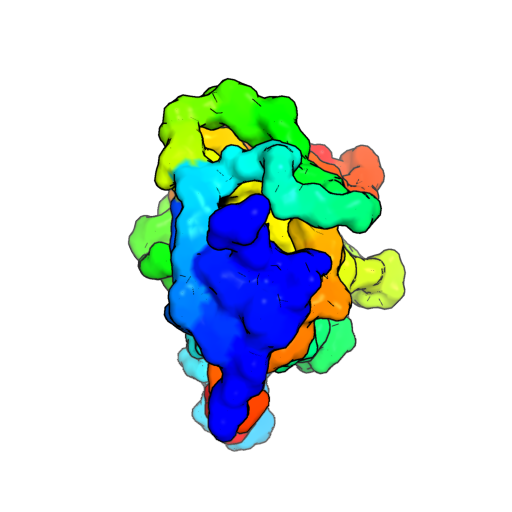 2219 O O . VAL A 1 134 ? 11.754 86.541 7.371 1.00 11.10 164 VAL A O 1
ATOM 2232 N N . VAL A 1 135 ? 13.672 86.158 6.294 1.00 10.69 165 VAL A N 1
ATOM 2233 C CA A VAL A 1 135 ? 13.790 84.808 6.831 0.52 11.40 165 VAL A CA 1
ATOM 2234 C CA B VAL A 1 135 ? 13.797 84.782 6.781 0.48 11.35 165 VAL A CA 1
ATOM 2235 C C . VAL A 1 135 ? 15.251 84.507 7.105 1.00 11.58 165 VAL A C 1
ATOM 2236 O O . VAL A 1 135 ? 16.139 84.909 6.351 1.00 13.19 165 VAL A O 1
ATOM 2261 N N . VAL A 1 136 ? 15.482 83.754 8.184 1.00 10.97 166 VAL A N 1
ATOM 2262 C CA . VAL A 1 136 ? 16.772 83.160 8.476 1.00 11.31 166 VAL A CA 1
ATOM 2263 C C . VAL A 1 136 ? 16.587 81.653 8.603 1.00 11.51 166 VAL A C 1
ATOM 2264 O O . VAL A 1 136 ? 15.664 81.181 9.275 1.00 11.34 166 VAL A O 1
ATOM 2277 N N . ASN A 1 137 ? 17.447 80.900 7.926 1.00 12.23 167 ASN A N 1
ATOM 2278 C CA . ASN A 1 137 ? 17.458 79.444 7.946 1.00 13.75 167 ASN A CA 1
ATOM 2279 C C . ASN A 1 137 ? 18.715 78.978 8.661 1.00 13.83 167 ASN A C 1
ATOM 2280 O O . ASN A 1 137 ? 19.824 79.403 8.328 1.00 14.60 167 ASN A O 1
ATOM 2291 N N . VAL A 1 138 ? 18.557 78.071 9.609 1.00 13.68 168 VAL A N 1
ATOM 2292 C CA . VAL A 1 138 ? 19.686 77.401 10.257 1.00 14.40 168 VAL A CA 1
ATOM 2293 C C . VAL A 1 138 ? 19.786 76.006 9.675 1.00 14.62 168 VAL A C 1
ATOM 2294 O O . VAL A 1 138 ? 18.875 75.194 9.838 1.00 14.25 168 VAL A O 1
ATOM 2307 N N . ARG A 1 139 ? 20.899 75.723 9.025 1.00 15.70 169 ARG A N 1
ATOM 2308 C CA . ARG A 1 139 ? 21.137 74.426 8.416 1.00 18.07 169 ARG A CA 1
ATOM 2309 C C . ARG A 1 139 ? 22.451 73.861 8.936 1.00 20.74 169 ARG A C 1
ATOM 2310 O O . ARG A 1 139 ? 23.235 74.548 9.595 1.00 20.61 169 ARG A O 1
ATOM 2331 N N . LYS A 1 140 ? 22.714 72.600 8.601 1.00 24.59 170 LYS A N 1
ATOM 2332 C CA . LYS A 1 140 ? 23.887 71.933 9.163 1.00 27.98 170 LYS A CA 1
ATOM 2333 C C . LYS A 1 140 ? 25.170 72.647 8.760 1.00 28.36 170 LYS A C 1
ATOM 2334 O O . LYS A 1 140 ? 26.029 72.932 9.603 1.00 29.49 170 LYS A O 1
ATOM 2353 N N . GLY A 1 141 ? 25.308 72.975 7.484 1.00 27.92 171 GLY A N 1
ATOM 2354 C CA . GLY A 1 141 ? 26.536 73.584 7.019 1.00 28.40 171 GLY A CA 1
ATOM 2355 C C . GLY A 1 141 ? 26.525 75.094 6.904 1.00 27.28 171 GLY A C 1
ATOM 2356 O O . GLY A 1 141 ? 27.572 75.686 6.616 1.00 29.07 171 GLY A O 1
ATOM 2360 N N . PHE A 1 142 ? 25.391 75.750 7.127 1.00 23.74 172 PHE A N 1
ATOM 2361 C CA . PHE A 1 142 ? 25.315 77.166 6.790 1.00 20.90 172 PHE A CA 1
ATOM 2362 C C . PHE A 1 142 ? 24.098 77.803 7.437 1.00 18.24 172 PHE A C 1
ATOM 2363 O O . PHE A 1 142 ? 23.158 77.121 7.847 1.00 17.25 172 PHE A O 1
ATOM 2380 N N . TYR A 1 143 ? 24.168 79.132 7.567 1.00 17.50 173 TYR A N 1
ATOM 2381 C CA . TYR A 1 143 ? 23.007 79.988 7.740 1.00 17.10 173 TYR A CA 1
ATOM 2382 C C . TYR A 1 143 ? 22.665 80.645 6.407 1.00 16.25 173 TYR A C 1
ATOM 2383 O O . TYR A 1 143 ? 23.530 80.853 5.550 1.00 17.09 173 TYR A O 1
ATOM 2401 N N . ARG A 1 144 ? 21.394 81.000 6.255 1.00 14.58 174 ARG A N 1
ATOM 2402 C CA . ARG A 1 144 ? 20.953 81.765 5.101 1.00 14.83 174 ARG A CA 1
ATOM 2403 C C . ARG A 1 144 ? 20.019 82.847 5.602 1.00 13.20 174 ARG A C 1
ATOM 2404 O O . ARG A 1 144 ? 19.157 82.595 6.444 1.00 14.01 174 ARG A O 1
ATOM 2425 N N . ILE A 1 145 ? 20.172 84.042 5.062 1.00 12.17 175 ILE A N 1
ATOM 2426 C CA . ILE A 1 145 ? 19.255 85.147 5.322 1.00 11.50 175 ILE A CA 1
ATOM 2427 C C . ILE A 1 145 ? 18.700 85.615 3.988 1.00 12.03 175 ILE A C 1
ATOM 2428 O O . ILE A 1 145 ? 19.447 85.748 3.005 1.00 12.38 175 ILE A O 1
ATOM 2444 N N . GLY A 1 146 ? 17.387 85.845 3.944 1.00 11.99 176 GLY A N 1
ATOM 2445 C CA . GLY A 1 146 ? 16.744 86.276 2.723 1.00 11.93 176 GLY A CA 1
ATOM 2446 C C . GLY A 1 146 ? 15.633 87.285 2.949 1.00 12.00 176 GLY A C 1
ATOM 2447 O O . GLY A 1 146 ? 15.077 87.411 4.050 1.00 12.64 176 GLY A O 1
ATOM 2451 N N . VAL A 1 147 ? 15.330 88.009 1.872 1.00 12.14 177 VAL A N 1
ATOM 2452 C CA . VAL A 1 147 ? 14.195 88.925 1.796 1.00 12.85 177 VAL A CA 1
ATOM 2453 C C . VAL A 1 147 ? 13.284 88.403 0.700 1.00 12.79 177 VAL A C 1
ATOM 2454 O O . VAL A 1 147 ? 13.699 88.325 -0.463 1.00 13.23 177 VAL A O 1
ATOM 2467 N N . TRP A 1 148 ? 12.043 88.061 1.060 1.00 12.61 178 TRP A N 1
ATOM 2468 C CA . TRP A 1 148 ? 11.060 87.571 0.109 1.00 12.67 178 TRP A CA 1
ATOM 2469 C C . TRP A 1 148 ? 10.343 88.762 -0.512 1.00 14.08 178 TRP A C 1
ATOM 2470 O O . TRP A 1 148 ? 9.969 89.711 0.191 1.00 14.04 178 TRP A O 1
ATOM 2491 N N . THR A 1 149 ? 10.161 88.697 -1.836 1.00 15.28 179 THR A N 1
ATOM 2492 C CA . THR A 1 149 ? 9.540 89.760 -2.612 1.00 16.09 179 THR A CA 1
ATOM 2493 C C . THR A 1 149 ? 8.259 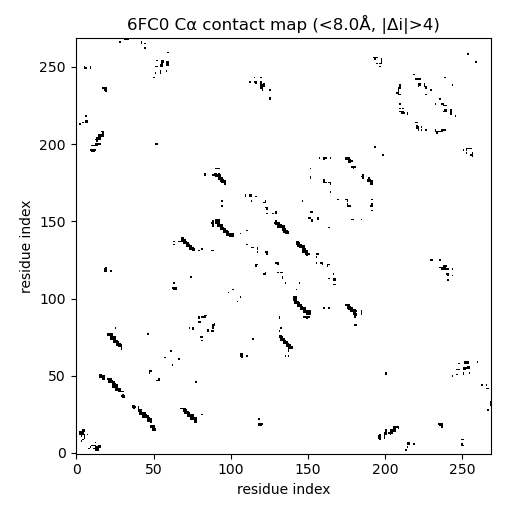89.279 -3.286 1.00 16.90 179 THR A C 1
ATOM 2494 O O . THR A 1 149 ? 8.069 88.086 -3.562 1.00 17.54 179 THR A O 1
ATOM 2505 N N . ARG A 1 150 ? 7.413 90.253 -3.624 1.00 18.27 180 ARG A N 1
ATOM 2506 C CA . ARG A 1 150 ? 6.107 89.947 -4.192 1.00 21.33 180 ARG A CA 1
ATOM 2507 C C . ARG A 1 150 ? 6.192 89.535 -5.648 1.00 21.90 180 ARG A C 1
ATOM 2508 O O . ARG A 1 150 ? 5.391 88.707 -6.098 1.00 22.26 180 ARG A O 1
ATOM 2529 N N . THR A 1 151 ? 7.152 90.065 -6.386 1.00 21.95 181 THR A N 1
ATOM 2530 C CA . THR A 1 151 ? 7.242 89.765 -7.803 1.00 23.31 181 THR A CA 1
ATOM 2531 C C . THR A 1 151 ? 8.676 89.402 -8.150 1.00 23.00 181 THR A C 1
ATOM 2532 O O . THR A 1 151 ? 9.588 89.448 -7.320 1.00 22.67 181 THR A O 1
ATOM 2543 N N . THR A 1 152 ? 8.853 88.993 -9.400 1.00 24.18 182 THR A N 1
ATOM 2544 C CA . THR A 1 152 ? 10.172 88.745 -9.956 1.00 27.85 182 THR A CA 1
ATOM 2545 C C . THR A 1 152 ? 10.524 89.738 -11.059 1.00 33.79 182 THR A C 1
ATOM 2546 O O . THR A 1 152 ? 11.475 89.512 -11.801 1.00 36.51 182 THR A O 1
ATOM 2557 N N . GLU A 1 153 ? 9.795 90.838 -11.167 1.00 35.38 203 GLU A N 1
ATOM 2558 C CA . GLU A 1 153 ? 10.026 91.813 -12.233 1.00 37.16 203 GLU A CA 1
ATOM 2559 C C . GLU A 1 153 ? 11.412 92.439 -12.072 1.00 38.31 203 GLU A C 1
ATOM 2560 O O . GLU A 1 153 ? 12.394 91.964 -12.661 1.00 39.78 203 GLU A O 1
ATOM 2572 N N . LYS A 1 156 ? 14.462 95.019 -13.085 1.00 52.88 206 LYS A N 1
ATOM 2573 C CA . LYS A 1 156 ? 13.691 96.109 -12.496 1.00 57.24 206 LYS A CA 1
ATOM 2574 C C . LYS A 1 156 ? 14.452 96.753 -11.336 1.00 56.01 206 LYS A C 1
ATOM 2575 O O . LYS A 1 156 ? 14.984 96.059 -10.464 1.00 55.89 206 LYS A O 1
ATOM 2594 N N . GLU A 1 157 ? 14.490 98.090 -11.326 1.00 53.53 207 GLU A N 1
ATOM 2595 C CA . GLU A 1 157 ? 15.359 98.805 -10.396 1.00 50.32 207 GLU A CA 1
ATOM 2596 C C . GLU A 1 157 ? 14.912 98.636 -8.954 1.00 44.24 207 GLU A C 1
ATOM 2597 O O . GLU A 1 157 ? 15.749 98.653 -8.047 1.00 43.50 207 GLU A O 1
ATOM 2609 N N . ILE A 1 158 ? 13.607 98.498 -8.724 1.00 40.20 208 ILE A N 1
ATOM 2610 C CA . ILE A 1 158 ? 13.110 98.369 -7.362 1.00 38.26 208 ILE A CA 1
ATOM 2611 C C . ILE A 1 158 ? 13.692 97.123 -6.712 1.00 34.64 208 ILE A C 1
ATOM 2612 O O . ILE A 1 158 ? 14.160 97.166 -5.567 1.00 32.80 208 ILE A O 1
ATOM 2628 N N . LEU A 1 159 ? 13.724 96.008 -7.451 1.00 32.47 209 LEU A N 1
ATOM 2629 C CA . LEU A 1 159 ? 14.244 94.766 -6.887 1.00 30.31 209 LEU A CA 1
ATOM 2630 C C . LEU A 1 159 ? 15.750 94.830 -6.676 1.00 28.07 209 LEU A C 1
ATOM 2631 O O . LEU A 1 159 ? 16.252 94.376 -5.644 1.00 25.35 209 LEU A O 1
ATOM 2647 N N . MET A 1 160 ? 16.496 95.381 -7.628 1.00 28.62 210 MET A N 1
ATOM 2648 C CA . MET A 1 160 ? 17.947 95.429 -7.481 1.00 28.88 210 MET A CA 1
ATOM 2649 C C . MET A 1 160 ? 18.357 96.260 -6.266 1.00 27.50 210 MET A C 1
ATOM 2650 O O . MET A 1 160 ? 19.293 95.898 -5.539 1.00 27.11 210 MET A O 1
ATOM 2664 N N . ASN A 1 161 ? 17.669 97.373 -6.023 1.00 26.89 211 ASN A N 1
ATOM 2665 C CA . ASN A 1 161 ? 18.014 98.191 -4.865 1.00 26.29 211 ASN A CA 1
ATOM 2666 C C . ASN A 1 161 ? 17.716 97.465 -3.558 1.00 23.20 211 ASN A C 1
ATOM 2667 O O . ASN A 1 161 ? 18.438 97.643 -2.571 1.00 21.91 211 ASN A O 1
ATOM 2678 N N . ILE A 1 162 ? 16.654 96.663 -3.522 1.00 20.78 212 ILE A N 1
ATOM 2679 C CA . ILE A 1 162 ? 16.409 95.855 -2.334 1.00 18.88 212 ILE A CA 1
ATOM 2680 C C . ILE A 1 162 ? 17.581 94.918 -2.089 1.00 18.43 212 ILE A C 1
ATOM 2681 O O . ILE A 1 162 ? 18.038 94.754 -0.955 1.00 17.81 212 ILE A O 1
ATOM 2697 N N . GLY A 1 163 ? 18.068 94.267 -3.139 1.00 17.90 213 GLY A N 1
ATOM 2698 C CA . GLY A 1 163 ? 19.216 93.393 -2.974 1.00 17.57 213 GLY A CA 1
ATOM 2699 C C . GLY A 1 163 ? 20.430 94.127 -2.444 1.00 17.85 213 GLY A C 1
ATOM 2700 O O . GLY A 1 163 ? 21.138 93.623 -1.565 1.00 17.56 213 GLY A O 1
ATOM 2704 N N . ARG A 1 164 ? 20.713 95.312 -2.996 1.00 18.99 214 ARG A N 1
ATOM 2705 C CA . ARG A 1 164 ? 21.864 96.072 -2.516 1.00 20.67 214 ARG A CA 1
ATOM 2706 C C . ARG A 1 164 ? 21.683 96.510 -1.066 1.00 20.14 214 ARG A C 1
ATOM 2707 O O . ARG A 1 164 ? 22.658 96.559 -0.303 1.00 20.60 214 ARG A O 1
ATOM 2728 N N . ARG A 1 165 ? 20.459 96.848 -0.670 1.00 18.99 215 ARG A N 1
ATOM 2729 C CA . ARG A 1 165 ? 20.235 97.235 0.720 1.00 19.29 215 ARG A CA 1
ATOM 2730 C C . ARG A 1 165 ? 20.449 96.053 1.663 1.00 18.12 215 ARG A C 1
ATOM 2731 O O . ARG A 1 165 ? 21.056 96.206 2.729 1.00 18.42 215 ARG A O 1
ATOM 2752 N N . LEU A 1 166 ? 19.992 94.859 1.276 1.00 16.84 216 LEU A N 1
ATOM 2753 C CA . LEU A 1 166 ? 20.271 93.684 2.089 1.00 15.97 216 LEU A CA 1
ATOM 2754 C C . LEU A 1 166 ? 21.775 93.459 2.217 1.00 15.66 216 LEU A C 1
ATOM 2755 O O . LEU A 1 166 ? 22.275 93.146 3.299 1.00 15.27 216 LEU A O 1
ATOM 2771 N N . LYS A 1 167 ? 22.507 93.560 1.101 1.00 15.56 217 LYS A N 1
ATOM 2772 C CA . LYS A 1 167 ? 23.952 93.384 1.137 1.00 17.49 217 LYS A CA 1
ATOM 2773 C C . LYS A 1 167 ? 24.584 94.343 2.135 1.00 17.14 217 LYS A C 1
ATOM 2774 O O . LYS A 1 167 ? 25.514 93.971 2.868 1.00 17.59 217 LYS A O 1
ATOM 2793 N N . GLU A 1 168 ? 24.090 95.586 2.171 1.00 17.42 218 GLU A N 1
ATOM 2794 C CA . GLU A 1 168 ? 24.594 96.584 3.113 1.00 18.36 218 GLU A CA 1
ATOM 2795 C C . GLU A 1 168 ? 24.252 96.224 4.558 1.00 17.88 218 GLU A C 1
ATOM 2796 O O . GLU A 1 168 ? 25.087 96.355 5.464 1.00 18.73 218 GLU A O 1
ATOM 2808 N N . VAL A 1 169 ? 23.013 95.814 4.800 1.00 16.50 219 VAL A N 1
ATOM 2809 C CA . VAL A 1 169 ? 22.600 95.459 6.151 1.00 17.43 219 VAL A CA 1
ATOM 2810 C C . VAL A 1 169 ? 23.430 94.295 6.682 1.00 17.96 219 VAL A C 1
ATOM 2811 O O . VAL A 1 169 ? 23.729 94.222 7.879 1.00 19.42 219 VAL A O 1
ATOM 2824 N N . LEU A 1 170 ? 23.773 93.346 5.817 1.00 17.49 220 LEU A N 1
ATOM 2825 C CA . LEU A 1 170 ? 24.566 92.185 6.194 1.00 18.64 220 LEU A CA 1
ATOM 2826 C C . LEU A 1 170 ? 26.053 92.482 6.251 1.00 19.34 220 LEU A C 1
ATOM 2827 O O . LEU A 1 170 ? 26.836 91.572 6.544 1.00 20.62 220 LEU A O 1
ATOM 2843 N N . LYS A 1 171 ? 26.444 93.715 5.943 1.00 19.85 221 LYS A N 1
ATOM 2844 C CA . LYS A 1 171 ? 27.825 94.171 6.059 1.00 21.04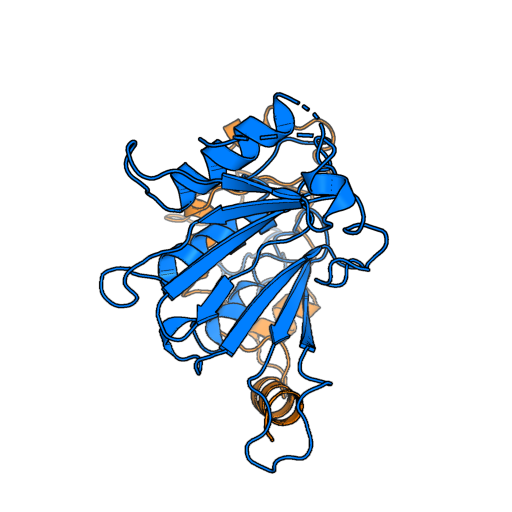 221 LYS A CA 1
ATOM 2845 C C . LYS A 1 171 ? 28.768 93.401 5.146 1.00 20.14 221 LYS A C 1
ATOM 2846 O O . LYS A 1 171 ? 29.963 93.265 5.439 1.00 21.40 221 LYS A O 1
ATOM 2865 N N . LEU A 1 172 ? 28.263 92.942 4.012 1.00 19.02 222 LEU A N 1
ATOM 2866 C CA . LEU A 1 172 ? 29.069 92.083 3.160 1.00 18.75 222 LEU A CA 1
ATOM 2867 C C . LEU A 1 172 ? 30.075 92.903 2.346 1.00 19.39 222 LEU A C 1
ATOM 2868 O O . LEU A 1 172 ? 29.783 94.020 1.911 1.00 19.87 222 LEU A O 1
ATOM 2884 N N . PRO A 1 173 ? 31.261 92.370 2.121 1.00 20.71 223 PRO A N 1
ATOM 2885 C CA . PRO A 1 173 ? 32.208 93.044 1.223 1.00 21.57 223 PRO A CA 1
ATOM 2886 C C . PRO A 1 173 ? 31.797 92.879 -0.231 1.00 22.25 223 PRO A C 1
ATOM 2887 O O . PRO A 1 173 ? 30.930 92.056 -0.557 1.00 21.86 223 PRO A O 1
ATOM 2898 N N . PRO A 1 174 ? 32.412 93.635 -1.149 1.00 23.46 224 PRO A N 1
ATOM 2899 C CA . PRO A 1 174 ? 31.925 93.628 -2.542 1.00 25.91 224 PRO A CA 1
ATOM 2900 C C . PRO A 1 174 ? 31.917 92.259 -3.212 1.00 27.41 224 PRO A C 1
ATOM 2901 O O . PRO A 1 174 ? 31.006 91.983 -4.003 1.00 29.19 224 PRO A O 1
ATOM 2912 N N . ASN A 1 175 ? 32.885 91.393 -2.914 1.00 28.13 225 ASN A N 1
ATOM 2913 C CA A ASN A 1 175 ? 32.989 90.111 -3.599 0.42 28.78 225 ASN A CA 1
ATOM 2914 C CA B ASN A 1 175 ? 32.995 90.106 -3.597 0.58 28.78 225 ASN A CA 1
ATOM 2915 C C . ASN A 1 175 ? 31.854 89.165 -3.240 1.00 28.19 225 ASN A C 1
ATOM 2916 O O . ASN A 1 175 ? 31.576 88.228 -3.996 1.00 29.44 225 ASN A O 1
ATOM 2936 N N . GLU A 1 176 ? 31.184 89.395 -2.122 1.00 26.54 226 GLU A N 1
ATOM 2937 C CA . GLU A 1 176 ? 30.139 88.497 -1.656 1.00 27.55 226 GLU A CA 1
ATOM 2938 C C . GLU A 1 176 ? 28.807 88.916 -2.257 1.00 28.34 226 GLU A C 1
ATOM 2939 O O . GLU A 1 176 ? 28.341 90.039 -2.027 1.00 29.19 226 GLU A O 1
ATOM 2952 N N . MET A 1 177 ? 28.160 88.002 -2.970 1.00 27.89 227 MET A N 1
ATOM 2953 C CA . MET A 1 177 ? 27.017 88.357 -3.789 1.00 28.26 227 MET A CA 1
ATOM 2954 C C . MET A 1 177 ? 25.737 87.854 -3.154 1.00 24.94 227 MET A C 1
ATOM 2955 O O . MET A 1 177 ? 25.651 86.709 -2.691 1.00 24.30 227 MET A O 1
ATOM 2969 N N . VAL A 1 178 ? 24.788 88.700 -3.132 1.00 23.47 228 VAL A N 1
ATOM 2970 C CA . VAL A 1 178 ? 23.432 88.338 -2.789 1.00 22.01 228 VAL A CA 1
ATOM 2971 C C . VAL A 1 178 ? 22.715 88.024 -4.090 1.00 20.15 228 VAL A C 1
ATOM 2972 O O . VAL A 1 178 ? 22.920 88.706 -5.096 1.00 19.92 228 VAL A O 1
ATOM 2985 N N . GLU A 1 179 ? 21.910 86.960 -4.091 1.00 19.22 229 GLU A N 1
ATOM 2986 C CA . GLU A 1 179 ? 21.357 86.392 -5.310 1.00 20.51 229 GLU A CA 1
ATOM 2987 C C . GLU A 1 179 ? 19.843 86.384 -5.250 1.00 19.21 229 GLU A C 1
ATOM 2988 O O . GLU A 1 179 ? 19.247 86.043 -4.223 1.00 18.37 229 GLU A O 1
ATOM 3000 N N . PHE A 1 180 ? 19.224 86.749 -6.359 1.00 19.98 230 PHE A N 1
ATOM 3001 C CA . PHE A 1 180 ? 17.781 86.714 -6.470 1.00 20.67 230 PHE A CA 1
ATOM 3002 C C . PHE A 1 180 ? 17.350 85.448 -7.195 1.00 21.89 230 PHE A C 1
ATOM 3003 O O . PHE A 1 180 ? 17.962 85.051 -8.194 1.00 23.63 230 PHE A O 1
ATOM 3020 N N . SER A 1 181 ? 16.269 84.840 -6.717 1.00 21.02 231 SER A N 1
ATOM 3021 C CA . SER A 1 181 ? 15.711 83.645 -7.329 1.00 22.23 231 SER A CA 1
ATOM 3022 C C . SER A 1 181 ? 14.199 83.640 -7.145 1.00 20.99 231 SER A C 1
ATOM 3023 O O . SER A 1 181 ? 13.693 84.094 -6.121 1.00 20.94 231 SER A O 1
ATOM 3031 N N . GLY A 1 182 ? 13.476 83.168 -8.156 1.00 21.00 232 GLY A N 1
ATOM 3032 C CA . GLY A 1 182 ? 12.049 82.962 -8.001 1.00 21.34 232 GLY A CA 1
ATOM 3033 C C . GLY A 1 182 ? 11.760 81.742 -7.149 1.00 22.34 232 GLY A C 1
ATOM 3034 O O . GLY A 1 182 ? 12.573 80.826 -7.055 1.00 23.68 232 GLY A O 1
ATOM 3038 N N . HIS A 1 183 ? 10.582 81.727 -6.510 1.00 21.09 233 HIS A N 1
ATOM 3039 C CA . HIS A 1 183 ? 10.241 80.600 -5.646 1.00 22.53 233 HIS A CA 1
ATOM 3040 C C . HIS A 1 183 ? 9.916 79.360 -6.453 1.00 26.04 233 HIS A C 1
ATOM 3041 O O . HIS A 1 183 ? 10.285 78.244 -6.067 1.00 29.44 233 HIS A O 1
ATOM 3055 N N . THR A 1 184 ? 9.186 79.527 -7.536 1.00 25.60 234 THR A N 1
ATOM 3056 C CA . THR A 1 184 ? 8.772 78.396 -8.343 1.00 26.58 234 THR A CA 1
ATOM 3057 C C . THR A 1 184 ? 9.736 78.199 -9.498 1.00 25.91 234 THR A C 1
ATOM 3058 O O . THR A 1 184 ? 10.454 79.109 -9.922 1.00 24.78 234 THR A O 1
ATOM 3069 N N . GLU A 1 185 ? 9.744 76.978 -10.007 1.00 27.04 235 GLU A N 1
ATOM 3070 C CA . GLU A 1 185 ? 10.588 76.685 -11.150 1.00 28.12 235 GLU A CA 1
ATOM 3071 C C . GLU A 1 185 ? 10.168 77.514 -12.352 1.00 29.98 235 GLU A C 1
ATOM 3072 O O . GLU A 1 185 ? 11.015 78.037 -13.087 1.00 29.98 235 GLU A O 1
ATOM 3084 N N . ALA A 1 186 ? 8.862 77.649 -12.563 1.00 32.67 236 ALA A N 1
ATOM 3085 C CA . ALA A 1 186 ? 8.376 78.459 -13.670 1.00 36.23 236 ALA A CA 1
ATOM 3086 C C . ALA A 1 186 ? 8.778 79.915 -13.484 1.00 37.95 236 ALA A C 1
ATOM 3087 O O . ALA A 1 186 ? 9.300 80.548 -14.409 1.00 37.60 236 ALA A O 1
ATOM 3094 N N . ALA A 1 187 ? 8.562 80.459 -12.283 1.00 40.22 237 ALA A N 1
ATOM 3095 C CA . ALA A 1 187 ? 8.980 81.830 -12.001 1.00 41.72 237 ALA A CA 1
ATOM 3096 C C . ALA A 1 187 ? 10.467 82.023 -12.285 1.00 42.44 237 ALA A C 1
ATOM 3097 O O . ALA A 1 187 ? 10.865 82.984 -12.954 1.00 42.15 237 ALA A O 1
ATOM 3104 N N . GLN A 1 188 ? 11.309 81.112 -11.784 1.00 43.11 238 GLN A N 1
ATOM 3105 C CA . GLN A 1 188 ? 12.747 81.231 -12.014 1.00 44.08 238 GLN A CA 1
ATOM 3106 C C . GLN A 1 188 ? 13.106 80.974 -13.475 1.00 43.75 238 GLN A C 1
ATOM 3107 O O . GLN A 1 188 ? 14.037 81.595 -14.002 1.00 42.05 238 GLN A O 1
ATOM 3121 N N . ALA A 1 189 ? 12.386 80.067 -14.140 1.00 44.96 239 ALA A N 1
ATOM 3122 C CA . ALA A 1 189 ? 12.665 79.782 -15.543 1.00 45.86 239 ALA A CA 1
ATOM 3123 C C . ALA A 1 189 ? 12.427 81.013 -16.408 1.00 47.39 239 ALA A C 1
ATOM 3124 O O . ALA A 1 189 ? 13.200 81.294 -17.329 1.00 46.33 239 ALA A O 1
ATOM 3131 N N . GLY A 1 190 ? 11.365 81.758 -16.125 1.00 49.48 240 GLY A N 1
ATOM 3132 C CA . GLY A 1 190 ? 11.078 82.974 -16.864 1.00 49.95 240 GLY A CA 1
ATOM 3133 C C . GLY A 1 190 ? 11.930 84.136 -16.396 1.00 48.26 240 GLY A C 1
ATOM 3134 O O . GLY A 1 190 ? 12.270 85.023 -17.176 1.00 50.25 240 GLY A O 1
ATOM 3138 N N . ARG A 1 197 ? 21.508 85.532 -14.477 1.00 60.95 247 ARG A N 1
ATOM 3139 C CA . ARG A 1 197 ? 21.824 85.625 -13.056 1.00 60.59 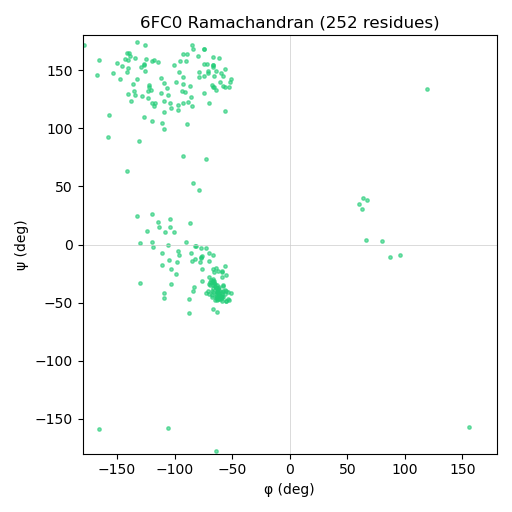247 ARG A CA 1
ATOM 3140 C C . ARG A 1 197 ? 21.640 87.054 -12.560 1.00 56.06 247 ARG A C 1
ATOM 3141 O O . ARG A 1 197 ? 22.204 87.993 -13.124 1.00 56.05 247 ARG A O 1
ATOM 3161 N N . MET A 1 198 ? 20.849 87.206 -11.498 1.00 50.96 248 MET A N 1
ATOM 3162 C CA . MET A 1 198 ? 20.544 88.504 -10.901 1.00 45.41 248 MET A CA 1
ATOM 3163 C C . MET A 1 198 ? 21.225 88.536 -9.536 1.00 37.20 248 MET A C 1
ATOM 3164 O O . MET A 1 198 ? 20.766 87.899 -8.587 1.00 34.44 248 MET A O 1
ATOM 3178 N N . VAL A 1 199 ? 22.328 89.269 -9.446 1.00 32.83 249 VAL A N 1
ATOM 3179 C CA . VAL A 1 199 ? 23.164 89.289 -8.255 1.00 30.82 249 VAL A CA 1
ATOM 3180 C C . VAL A 1 199 ? 23.636 90.711 -8.031 1.00 29.18 249 VAL A C 1
ATOM 3181 O O . VAL A 1 199 ? 23.805 91.487 -8.978 1.00 28.94 249 VAL A O 1
ATOM 3194 N N . VAL A 1 200 ? 23.883 91.031 -6.768 1.00 26.33 250 VAL A N 1
ATOM 3195 C CA . VAL A 1 200 ? 24.436 92.317 -6.389 1.00 26.21 250 VAL A CA 1
ATOM 3196 C C . VAL A 1 200 ? 25.503 92.123 -5.346 1.00 27.14 250 VAL A C 1
ATOM 3197 O O . VAL A 1 200 ? 26.335 93.002 -5.147 1.00 28.68 250 VAL A O 1
ATOM 3211 N N . GLN B 2 5 ? 0.334 87.914 35.855 1.00 51.30 954 GLN B N 1
ATOM 3212 C CA . GLN B 2 5 ? -0.158 89.289 35.832 1.00 50.17 954 GLN B CA 1
ATOM 3213 C C . GLN B 2 5 ? 0.754 90.168 34.988 1.00 45.62 954 GLN B C 1
ATOM 3214 O O . GLN B 2 5 ? 1.971 90.123 35.150 1.00 45.75 954 GLN B O 1
ATOM 3227 N N . PRO B 2 6 ? 0.175 90.982 34.104 1.00 41.05 955 PRO B N 1
ATOM 3228 C CA . PRO B 2 6 ? 1.008 91.747 33.168 1.00 37.04 955 PRO B CA 1
ATOM 3229 C C . PRO B 2 6 ? 1.956 92.692 33.893 1.00 31.90 955 PRO B C 1
ATOM 3230 O O . PRO B 2 6 ? 1.592 93.330 34.887 1.00 31.46 955 PRO B O 1
ATOM 3241 N N . SER B 2 7 ? 3.184 92.771 33.381 1.00 27.04 956 SER B N 1
ATOM 3242 C CA . SER B 2 7 ? 4.171 93.705 33.898 1.00 24.55 956 SER B CA 1
ATOM 3243 C C . SER B 2 7 ? 3.682 95.136 33.734 1.00 23.55 956 SER B C 1
ATOM 3244 O O . SER B 2 7 ? 2.813 95.433 32.922 1.00 22.44 956 SER B O 1
ATOM 3252 N N . ALA B 2 8 ? 4.281 96.044 34.500 1.00 23.20 957 ALA B N 1
ATOM 3253 C CA . ALA B 2 8 ? 3.926 97.452 34.358 1.00 22.75 957 ALA B CA 1
ATOM 3254 C C . ALA B 2 8 ? 4.222 97.937 32.945 1.00 21.08 957 ALA B C 1
ATOM 3255 O O . ALA B 2 8 ? 3.421 98.669 32.351 1.00 20.59 957 ALA B O 1
ATOM 3262 N N . ALA B 2 9 ? 5.352 97.502 32.384 1.00 20.81 958 ALA B N 1
ATOM 3263 C CA . ALA B 2 9 ? 5.714 97.906 31.027 1.00 20.45 958 ALA B CA 1
ATOM 3264 C C . ALA B 2 9 ? 4.690 97.414 30.011 1.00 19.24 958 ALA B C 1
ATOM 3265 O O . ALA B 2 9 ? 4.326 98.141 29.081 1.00 19.37 958 ALA B O 1
ATOM 3272 N N . LEU B 2 10 ? 4.207 96.185 30.173 1.00 18.56 959 LEU B N 1
ATOM 3273 C CA . LEU B 2 10 ? 3.224 95.657 29.244 1.00 18.80 959 LEU B CA 1
ATOM 3274 C C . LEU B 2 10 ? 1.879 96.345 29.430 1.00 19.09 959 LEU B C 1
ATOM 3275 O O . LEU B 2 10 ? 1.189 96.635 28.450 1.00 18.80 959 LEU B O 1
ATOM 3291 N N . GLN B 2 11 ? 1.484 96.606 30.680 1.00 19.50 960 GLN B N 1
ATOM 3292 C CA . GLN B 2 11 ? 0.293 97.413 30.927 1.00 21.09 960 GLN B CA 1
ATOM 3293 C C . GLN B 2 11 ? 0.372 98.748 30.204 1.00 19.92 960 GLN B C 1
ATOM 3294 O O . GLN B 2 11 ? -0.591 99.181 29.561 1.00 20.25 960 GLN B O 1
ATOM 3308 N N . SER B 2 12 ? 1.512 99.424 30.321 1.00 19.43 961 SER B N 1
ATOM 3309 C CA . SER B 2 12 ? 1.711 100.694 29.634 1.00 19.74 961 SER B CA 1
ATOM 3310 C C . SER B 2 12 ? 1.585 100.519 28.128 1.00 19.38 961 SER B C 1
ATOM 3311 O O . SER B 2 12 ? 0.900 101.302 27.453 1.00 19.18 961 SER B O 1
ATOM 3319 N N . LEU B 2 13 ? 2.248 99.491 27.589 1.00 19.58 962 LEU B N 1
ATOM 3320 C CA . LEU B 2 13 ? 2.212 99.248 26.151 1.00 20.19 962 LEU B CA 1
ATOM 3321 C C . LEU B 2 13 ? 0.779 99.060 25.665 1.00 20.86 962 LEU B C 1
ATOM 3322 O O . LEU B 2 13 ? 0.372 99.618 24.638 1.00 21.74 962 LEU B O 1
ATOM 3338 N N . ARG B 2 14 ? -0.002 98.265 26.391 1.00 21.64 963 ARG B N 1
ATOM 3339 C CA . ARG B 2 14 ? -1.363 97.975 25.957 1.00 23.77 963 ARG B CA 1
ATOM 3340 C C . ARG B 2 14 ? -2.246 99.216 25.980 1.00 25.03 963 ARG B C 1
ATOM 3341 O O . ARG B 2 14 ? -3.173 99.334 25.170 1.00 26.93 963 ARG B O 1
ATOM 3362 N N . SER B 2 15 ? -1.987 100.138 26.903 1.00 24.18 964 SER B N 1
ATOM 3363 C CA . SER B 2 15 ? -2.819 101.316 27.056 1.00 24.37 964 SER B CA 1
ATOM 3364 C C . SER B 2 15 ? -2.268 102.536 26.329 1.00 22.85 964 SER B C 1
ATOM 3365 O O . SER B 2 15 ? -2.966 103.543 26.219 1.00 23.44 964 SER B O 1
ATOM 3373 N N . ALA B 2 16 ? -1.050 102.464 25.820 1.00 21.01 965 ALA B N 1
ATOM 3374 C CA . ALA B 2 16 ? -0.423 103.610 25.195 1.00 19.97 965 ALA B CA 1
ATOM 3375 C C . ALA B 2 16 ? -1.077 103.921 23.854 1.00 20.29 965 ALA B C 1
ATOM 3376 O O . ALA B 2 16 ? -1.637 103.055 23.185 1.00 21.14 965 ALA B O 1
ATOM 3383 N N . ARG B 2 17 ? -0.968 105.181 23.447 1.00 20.11 966 ARG B N 1
ATOM 3384 C CA . ARG B 2 17 ? -1.423 105.612 22.133 1.00 20.64 966 ARG B CA 1
ATOM 3385 C C . ARG B 2 17 ? -0.276 105.541 21.136 1.00 19.00 966 ARG B C 1
ATOM 3386 O O . ARG B 2 17 ? 0.861 105.858 21.464 1.00 19.47 966 ARG B O 1
ATOM 3407 N N . PHE B 2 18 ? -0.579 105.177 19.901 1.00 18.89 967 PHE B N 1
ATOM 3408 C CA . PHE B 2 18 ? 0.445 105.269 18.875 1.00 18.27 967 PHE B CA 1
ATOM 3409 C C . PHE B 2 18 ? 0.801 106.725 18.625 1.00 18.09 967 PHE B C 1
ATOM 3410 O O . PHE B 2 18 ? -0.084 107.585 18.502 1.00 18.82 967 PHE B O 1
ATOM 3427 N N . LEU B 2 19 ? 2.101 106.986 18.522 1.00 18.16 968 LEU B N 1
ATOM 3428 C CA . LEU B 2 19 ? 2.551 108.221 17.910 1.00 18.78 968 LEU B CA 1
ATOM 3429 C C . LEU B 2 19 ? 1.966 108.313 16.497 1.00 19.47 968 LEU B C 1
ATOM 3430 O O . LEU B 2 19 ? 1.722 107.297 15.845 1.00 19.36 968 LEU B O 1
ATOM 3446 N N . PRO B 2 20 ? 1.733 109.524 15.993 1.00 20.58 969 PRO B N 1
ATOM 3447 C CA . PRO B 2 20 ? 1.025 109.694 14.714 1.00 21.71 969 PRO B CA 1
ATOM 3448 C C . PRO B 2 20 ? 1.880 109.412 13.490 1.00 23.22 969 PRO B C 1
ATOM 3449 O O . PRO B 2 20 ? 1.359 109.439 12.368 1.00 25.25 969 PRO B O 1
ATOM 3460 N N . GLY B 2 21 ? 3.153 109.117 13.693 1.00 22.62 970 GLY B N 1
ATOM 3461 C CA . GLY B 2 21 ? 4.138 108.946 12.643 1.00 21.79 970 GLY B CA 1
ATOM 3462 C C . GLY B 2 21 ? 5.500 109.224 13.250 1.00 20.01 970 GLY B C 1
ATOM 3463 O O . GLY B 2 21 ? 5.665 109.153 14.457 1.00 18.92 970 GLY B O 1
ATOM 3467 N N . ILE B 2 22 ? 6.460 109.578 12.399 1.00 19.02 971 ILE B N 1
ATOM 3468 C CA . ILE B 2 22 ? 7.780 109.939 12.895 1.00 18.88 971 ILE B CA 1
ATOM 3469 C C . ILE B 2 22 ? 7.708 111.319 13.522 1.00 19.58 971 ILE B C 1
ATOM 3470 O O . ILE B 2 22 ? 7.180 112.259 12.915 1.00 21.19 971 ILE B O 1
ATOM 3486 N N . VAL B 2 23 ? 8.231 111.443 14.743 1.00 19.46 972 VAL B N 1
ATOM 3487 C CA A VAL B 2 23 ? 8.286 112.723 15.425 0.46 20.34 972 VAL B CA 1
ATOM 3488 C CA B VAL B 2 23 ? 8.267 112.687 15.502 0.54 20.45 972 VAL B CA 1
ATOM 3489 C C . VAL B 2 23 ? 9.713 112.992 15.870 1.00 20.27 972 VAL B C 1
ATOM 3490 O O . VAL B 2 23 ? 10.480 112.078 16.186 1.00 20.55 972 VAL B O 1
ATOM 3515 N N . GLN B 2 24 ? 10.081 114.274 15.847 1.00 20.04 973 GLN B N 1
ATOM 3516 C CA . GLN B 2 24 ? 11.459 114.663 16.076 1.00 20.35 973 GLN B CA 1
ATOM 3517 C C . GLN B 2 24 ? 11.736 115.228 17.458 1.00 20.60 973 GLN B C 1
ATOM 3518 O O . GLN B 2 24 ? 12.896 115.222 17.875 1.00 22.15 973 GLN B O 1
ATOM 3532 N N . ASP B 2 25 ? 10.726 115.714 18.173 1.00 20.87 974 ASP B N 1
ATOM 3533 C CA . ASP B 2 25 ? 10.949 116.660 19.261 1.00 22.89 974 ASP B CA 1
ATOM 3534 C C . ASP B 2 25 ? 10.461 116.159 20.616 1.00 24.74 974 ASP B C 1
ATOM 3535 O O . ASP B 2 25 ? 10.177 116.965 21.497 1.00 27.52 974 ASP B O 1
ATOM 3544 N N . ILE B 2 26 ? 10.392 114.848 20.828 1.00 22.81 975 ILE B N 1
ATOM 3545 C CA . ILE B 2 26 ? 9.782 114.299 22.029 1.00 22.84 975 ILE B CA 1
ATOM 3546 C C . ILE B 2 26 ? 10.740 113.471 22.868 1.00 22.05 975 ILE B C 1
ATOM 3547 O O . ILE B 2 26 ? 10.317 112.913 23.875 1.00 24.00 975 ILE B O 1
ATOM 3563 N N . TYR B 2 27 ? 11.994 113.361 22.488 1.00 18.32 976 TYR B N 1
ATOM 3564 C CA . TYR B 2 27 ? 12.855 112.406 23.177 1.00 15.52 976 TYR B CA 1
ATOM 3565 C C . TYR B 2 27 ? 13.667 113.093 24.273 1.00 15.66 976 TYR B C 1
ATOM 3566 O O . TYR B 2 27 ? 14.021 114.280 24.137 1.00 17.65 976 TYR B O 1
ATOM 3584 N N . PRO B 2 28 ? 13.973 112.383 25.365 1.00 14.58 977 PRO B N 1
ATOM 3585 C CA . PRO B 2 28 ? 14.766 112.981 26.427 1.00 14.69 977 PRO B CA 1
ATOM 3586 C C . PRO B 2 28 ? 16.229 113.095 26.039 1.00 14.65 977 PRO B C 1
ATOM 3587 O O . PRO B 2 28 ? 16.672 112.497 25.049 1.00 15.00 977 PRO B O 1
ATOM 3598 N N . PRO B 2 29 ? 17.006 113.836 26.823 1.00 15.14 978 PRO B N 1
ATOM 3599 C CA . PRO B 2 29 ? 18.434 113.975 26.538 1.00 17.15 978 PRO B CA 1
ATOM 3600 C C . PRO B 2 29 ? 19.132 112.638 26.360 1.00 17.01 978 PRO B C 1
ATOM 3601 O O . PRO B 2 29 ? 18.899 111.687 27.106 1.00 17.61 978 PRO B O 1
ATOM 3612 N N . GLY B 2 30 ? 20.045 112.587 25.384 1.00 16.44 979 GLY B N 1
ATOM 3613 C CA . GLY B 2 30 ? 20.791 111.384 25.090 1.00 16.81 979 GLY B CA 1
ATOM 3614 C C . GLY B 2 30 ? 20.137 110.420 24.125 1.00 16.73 979 GLY B C 1
ATOM 3615 O O . GLY B 2 30 ? 20.800 109.473 23.703 1.00 18.58 979 GLY B O 1
ATOM 3619 N N . ILE B 2 31 ? 18.863 110.608 23.788 1.00 14.95 980 ILE B N 1
ATOM 3620 C CA . ILE B 2 31 ? 18.132 109.718 22.894 1.00 14.67 980 ILE B CA 1
ATOM 3621 C C . ILE B 2 31 ? 17.978 110.434 21.560 1.00 14.94 980 ILE B C 1
ATOM 3622 O O . ILE B 2 31 ? 17.528 111.583 21.507 1.00 16.94 980 ILE B O 1
ATOM 3638 N N . LYS B 2 32 ? 18.354 109.759 20.486 1.00 15.07 981 LYS B N 1
ATOM 3639 C CA A LYS B 2 32 ? 18.189 110.312 19.153 0.51 15.66 981 LYS B CA 1
ATOM 3640 C CA B LYS B 2 32 ? 18.200 110.294 19.146 0.49 15.57 981 LYS B CA 1
ATOM 3641 C C . LYS B 2 32 ? 16.787 110.034 18.629 1.00 15.29 981 LYS B C 1
ATOM 3642 O O . LYS B 2 32 ? 16.163 109.023 18.954 1.00 15.63 981 LYS B O 1
ATOM 3678 N N . SER B 2 33 ? 16.300 110.940 17.787 1.00 15.55 982 SER B N 1
ATOM 3679 C CA . SER B 2 33 ? 15.046 110.737 17.075 1.00 15.62 982 SER B CA 1
ATOM 3680 C C . SER B 2 33 ? 15.301 109.911 15.817 1.00 14.63 982 SER B C 1
ATOM 3681 O O . SER B 2 33 ? 16.445 109.718 15.409 1.00 14.92 982 SER B O 1
ATOM 3690 N N . PRO B 2 34 ? 14.256 109.424 15.152 1.00 14.68 983 PRO B N 1
ATOM 3691 C CA . PRO B 2 34 ? 14.477 108.769 13.852 1.00 15.24 983 PRO B CA 1
ATOM 3692 C C . PRO B 2 34 ? 14.988 109.783 12.845 1.00 16.50 983 PRO B C 1
ATOM 3693 O O . PRO B 2 34 ? 14.602 110.951 12.877 1.00 17.61 983 PRO B O 1
ATOM 3704 N N . ASN B 2 35 ? 15.866 109.336 11.960 1.00 16.53 984 ASN B N 1
ATOM 3705 C CA . ASN B 2 35 ? 16.483 110.234 10.984 1.00 17.46 984 ASN B CA 1
ATOM 3706 C C . ASN B 2 35 ? 15.416 110.953 10.156 1.00 17.79 984 ASN B C 1
ATOM 3707 O O . ASN B 2 35 ? 14.687 110.308 9.394 1.00 17.99 984 ASN B O 1
ATOM 3718 N N . PRO B 2 36 ? 15.293 112.282 10.261 1.00 19.03 985 PRO B N 1
ATOM 3719 C CA . PRO B 2 36 ? 14.245 112.976 9.499 1.00 20.70 985 PRO B CA 1
ATOM 3720 C C . PRO B 2 36 ? 14.449 112.910 7.999 1.00 22.43 985 PRO B C 1
ATOM 3721 O O . PRO B 2 36 ? 13.469 112.999 7.253 1.00 23.55 985 PRO B O 1
ATOM 3732 N N . ALA B 2 37 ? 15.679 112.711 7.540 1.00 23.24 986 ALA B N 1
ATOM 3733 C CA . ALA B 2 37 ? 15.936 112.701 6.105 1.00 25.06 986 ALA B CA 1
ATOM 3734 C C . ALA B 2 37 ? 15.317 111.485 5.430 1.00 25.86 986 ALA B C 1
ATOM 3735 O O . ALA B 2 37 ? 14.952 111.560 4.253 1.00 26.39 986 ALA B O 1
ATOM 3742 N N . LEU B 2 38 ? 15.205 110.358 6.145 1.00 26.23 987 LEU B N 1
ATOM 3743 C CA . LEU B 2 38 ? 14.577 109.180 5.560 1.00 26.69 987 LEU B CA 1
ATOM 3744 C C . LEU B 2 38 ? 13.108 109.413 5.313 1.00 29.00 987 LEU B C 1
ATOM 3745 O O . LEU B 2 38 ? 12.520 108.801 4.411 1.00 31.50 987 LEU B O 1
ATOM 3761 N N . ASN B 2 39 ? 12.496 110.259 6.126 1.00 28.31 988 ASN B N 1
ATOM 3762 C CA . ASN B 2 39 ? 11.069 110.486 6.084 1.00 28.80 988 ASN B CA 1
ATOM 3763 C C . ASN B 2 39 ? 10.667 111.719 5.291 1.00 29.93 988 ASN B C 1
ATOM 3764 O O . ASN B 2 39 ? 9.489 111.850 4.944 1.00 29.54 988 ASN B O 1
ATOM 3775 N N . GLU B 2 40 ? 11.620 112.607 4.989 1.00 32.43 989 GLU B N 1
ATOM 3776 C CA . GLU B 2 40 ? 11.341 113.798 4.194 1.00 33.91 989 GLU B CA 1
ATOM 3777 C C . GLU B 2 40 ? 10.604 113.446 2.905 1.00 33.82 989 GLU B C 1
ATOM 3778 O O . GLU B 2 40 ? 9.664 114.145 2.509 1.00 33.31 989 GLU B O 1
ATOM 3790 N N . ALA B 2 41 ? 11.012 112.361 2.242 1.00 34.35 990 ALA B N 1
ATOM 3791 C CA . ALA B 2 41 ? 10.482 111.992 0.934 1.00 34.52 990 ALA B CA 1
ATOM 3792 C C . ALA B 2 41 ? 9.185 111.192 0.996 1.00 33.36 990 ALA B C 1
ATOM 3793 O O . ALA B 2 41 ? 8.517 111.049 -0.034 1.00 34.59 990 ALA B O 1
ATOM 3800 N N . VAL B 2 42 ? 8.809 110.668 2.164 1.00 31.36 991 VAL B N 1
ATOM 3801 C CA . VAL B 2 42 ? 7.576 109.896 2.284 1.00 30.97 991 VAL B CA 1
ATOM 3802 C C . VAL B 2 42 ? 6.378 110.807 2.043 1.00 32.36 991 VAL B C 1
ATOM 3803 O O . VAL B 2 42 ? 6.308 111.925 2.566 1.00 32.33 991 VAL B O 1
ATOM 3816 N N . GLN B 2 43 ? 5.415 110.321 1.258 1.00 34.02 992 GLN B N 1
ATOM 3817 C CA . GLN B 2 43 ? 4.198 111.076 0.988 1.00 36.94 992 GLN B CA 1
ATOM 3818 C C . GLN B 2 43 ? 3.121 110.821 2.037 1.00 38.30 992 GLN B C 1
ATOM 3819 O O . GLN B 2 43 ? 2.507 111.765 2.544 1.00 38.81 992 GLN B O 1
ATOM 3833 N N . LYS B 2 44 ? 2.875 109.553 2.372 1.00 38.98 993 LYS B N 1
ATOM 3834 C CA . LYS B 2 44 ? 1.825 109.197 3.330 1.00 40.05 993 LYS B CA 1
ATOM 3835 C C . LYS B 2 44 ? 2.456 109.126 4.715 1.00 37.09 993 LYS B C 1
ATOM 3836 O O . LYS B 2 44 ? 2.699 108.051 5.274 1.00 35.76 993 LYS B O 1
ATOM 3855 N N . LYS B 2 45 ? 2.708 110.305 5.286 1.00 35.76 994 LYS B N 1
ATOM 3856 C CA . LYS B 2 45 ? 3.421 110.383 6.557 1.00 35.51 994 LYS B CA 1
ATOM 3857 C C . LYS B 2 45 ? 2.595 109.874 7.729 1.00 33.36 994 LYS B C 1
ATOM 3858 O O . LYS B 2 45 ? 3.157 109.636 8.805 1.00 32.48 994 LYS B O 1
ATOM 3877 N N . GLY B 2 46 ? 1.292 109.702 7.551 1.00 32.57 995 GLY B N 1
ATOM 3878 C CA . GLY B 2 46 ? 0.467 109.088 8.563 1.00 32.09 995 GLY B CA 1
ATOM 3879 C C . GLY B 2 46 ? 0.355 107.587 8.442 1.00 31.72 995 GLY B C 1
ATOM 3880 O O . GLY B 2 46 ? -0.370 106.966 9.225 1.00 31.68 995 GLY B O 1
ATOM 3884 N N . ARG B 2 47 ? 1.043 106.985 7.473 1.00 31.44 996 ARG B N 1
ATOM 3885 C CA . ARG B 2 47 ? 0.918 105.553 7.219 1.00 32.01 996 ARG B CA 1
ATOM 3886 C C . ARG B 2 47 ? 2.263 104.843 7.124 1.00 27.47 996 ARG B C 1
ATOM 3887 O O . ARG B 2 47 ? 2.376 103.674 7.500 1.00 26.16 996 ARG B O 1
ATOM 3908 N N . ILE B 2 48 ? 3.283 105.521 6.612 1.00 25.63 997 ILE B N 1
ATOM 3909 C CA . ILE B 2 48 ? 4.584 104.914 6.340 1.00 23.42 997 ILE B CA 1
ATOM 3910 C C . ILE B 2 48 ? 5.629 105.604 7.212 1.00 21.36 997 ILE B C 1
ATOM 3911 O O . ILE B 2 48 ? 5.824 106.821 7.111 1.00 22.96 997 ILE B O 1
ATOM 3927 N N . PHE B 2 49 ? 6.327 104.825 8.044 1.00 18.64 998 PHE B N 1
ATOM 3928 C CA . PHE B 2 49 ? 7.184 105.357 9.102 1.00 17.17 998 PHE B CA 1
ATOM 3929 C C . PHE B 2 49 ? 8.574 104.749 8.954 1.00 16.44 998 PHE B C 1
ATOM 3930 O O . PHE B 2 49 ? 8.765 103.550 9.178 1.00 16.68 998 PHE B O 1
ATOM 3947 N N . LYS B 2 50 ? 9.555 105.552 8.557 1.00 15.92 999 LYS B N 1
ATOM 3948 C CA . LYS B 2 50 ? 10.900 105.042 8.306 1.00 16.29 999 LYS B CA 1
ATOM 3949 C C . LYS B 2 50 ? 11.780 105.276 9.537 1.00 14.55 999 LYS B C 1
ATOM 3950 O O . LYS B 2 50 ? 11.936 106.407 9.996 1.00 15.88 999 LYS B O 1
ATOM 3969 N N . TYR B 2 51 ? 12.299 104.198 10.111 1.00 13.48 1000 TYR B N 1
ATOM 3970 C CA . TYR B 2 51 ? 13.135 104.256 11.302 1.00 13.35 1000 TYR B CA 1
ATOM 3971 C C . TYR B 2 51 ? 14.497 103.680 10.951 1.00 13.97 1000 TYR B C 1
ATOM 3972 O O . TYR B 2 51 ? 14.606 102.509 10.563 1.00 14.55 1000 TYR B O 1
ATOM 3990 N N . ASP B 2 52 ? 15.535 104.468 11.120 1.00 14.64 1001 ASP B N 1
ATOM 3991 C CA . ASP B 2 52 ? 16.878 103.952 10.934 1.00 14.49 1001 ASP B CA 1
ATOM 3992 C C . ASP B 2 52 ? 17.211 102.919 12.004 1.00 14.47 1001 ASP B C 1
ATOM 3993 O O . ASP B 2 52 ? 16.691 102.948 13.120 1.00 13.30 1001 ASP B O 1
ATOM 4002 N N . VAL B 2 53 ? 18.135 102.022 11.667 1.00 14.48 1002 VAL B N 1
ATOM 4003 C CA . VAL B 2 53 ? 18.482 100.956 12.589 1.00 14.96 1002 VAL B CA 1
ATOM 4004 C C . VAL B 2 53 ? 19.065 101.517 13.885 1.00 15.56 1002 VAL B C 1
ATOM 4005 O O . VAL B 2 53 ? 18.787 100.998 14.966 1.00 15.34 1002 VAL B O 1
ATOM 4018 N N . GLN B 2 54 ? 19.877 102.572 13.812 1.00 16.39 1003 GLN B N 1
ATOM 4019 C CA . GLN B 2 54 ? 20.443 103.133 15.037 1.00 16.38 1003 GLN B CA 1
ATOM 4020 C C . GLN B 2 54 ? 19.358 103.581 16.005 1.00 14.65 1003 GLN B C 1
ATOM 4021 O O . GLN B 2 54 ? 19.449 103.332 17.214 1.00 15.17 1003 GLN B O 1
ATOM 4035 N N . PHE B 2 55 ? 18.323 104.230 15.491 1.00 12.83 1004 PHE B N 1
ATOM 4036 C CA . PHE B 2 55 ? 17.203 104.645 16.325 1.00 13.02 1004 PHE B CA 1
ATOM 4037 C C . PHE B 2 55 ? 16.566 103.449 16.988 1.00 12.42 1004 PHE B C 1
ATOM 4038 O O . PHE B 2 55 ? 16.315 103.460 18.203 1.00 12.78 1004 PHE B O 1
ATOM 4055 N N . LEU B 2 56 ? 16.291 102.410 16.204 1.00 11.95 1005 LEU B N 1
ATOM 4056 C CA . LEU B 2 56 ? 15.600 101.240 16.719 1.00 11.46 1005 LEU B CA 1
ATOM 4057 C C . LEU B 2 56 ? 16.425 100.504 17.772 1.00 11.40 1005 LEU B C 1
ATOM 4058 O O . LEU B 2 56 ? 15.849 99.929 18.707 1.00 11.32 1005 LEU B O 1
ATOM 4074 N N . LEU B 2 57 ? 17.749 100.496 17.634 1.00 11.88 1006 LEU B N 1
ATOM 4075 C CA . LEU B 2 57 ? 18.582 99.785 18.595 1.00 12.03 1006 LEU B CA 1
ATOM 4076 C C . LEU B 2 57 ? 18.542 100.415 19.977 1.00 12.86 1006 LEU B C 1
ATOM 4077 O O . LEU B 2 57 ? 18.875 99.737 20.959 1.00 13.10 1006 LEU B O 1
ATOM 4093 N N . GLN B 2 58 ? 18.167 101.693 20.080 1.00 12.48 1007 GLN B N 1
ATOM 4094 C CA . GLN B 2 58 ? 18.071 102.339 21.382 1.00 13.09 1007 GLN B CA 1
ATOM 4095 C C . GLN B 2 58 ? 17.094 101.633 22.306 1.00 12.82 1007 GLN B C 1
ATOM 4096 O O . GLN B 2 58 ? 17.176 101.787 23.526 1.00 13.30 1007 GLN B O 1
ATOM 4110 N N . PHE B 2 59 ? 16.137 100.902 21.760 1.00 12.09 1008 PHE B N 1
ATOM 4111 C CA . PHE B 2 59 ? 15.115 100.268 22.570 1.00 12.41 1008 PHE B CA 1
ATOM 4112 C C . PHE B 2 59 ? 15.587 98.947 23.165 1.00 12.25 1008 PHE B C 1
ATOM 4113 O O . PHE B 2 59 ? 14.903 98.402 24.035 1.00 12.83 1008 PHE B O 1
ATOM 4130 N N . GLN B 2 60 ? 16.712 98.402 22.707 1.00 12.26 1009 GLN B N 1
ATOM 4131 C CA . GLN B 2 60 ? 17.051 97.011 22.995 1.00 12.80 1009 GLN B CA 1
ATOM 4132 C C . GLN B 2 60 ? 17.133 96.717 24.485 1.00 13.54 1009 GLN B C 1
ATOM 4133 O O . GLN B 2 60 ? 16.675 95.655 24.931 1.00 14.42 1009 GLN B O 1
ATOM 4147 N N . ASN B 2 61 ? 17.694 97.630 25.274 1.00 14.75 1010 ASN B N 1
ATOM 4148 C CA . ASN B 2 61 ? 17.821 97.413 26.702 1.00 16.78 1010 ASN B CA 1
ATOM 4149 C C . ASN B 2 61 ? 16.751 98.134 27.486 1.00 17.04 1010 ASN B C 1
ATOM 4150 O O . ASN B 2 61 ? 16.838 98.192 28.715 1.00 19.34 1010 ASN B O 1
ATOM 4161 N N . VAL B 2 62 ? 15.745 98.668 26.807 1.00 16.02 1011 VAL B N 1
ATOM 4162 C CA . VAL B 2 62 ? 14.734 99.532 27.394 1.00 16.70 1011 VAL B CA 1
ATOM 4163 C C . VAL B 2 62 ? 13.381 98.830 27.485 1.00 17.51 1011 VAL B C 1
ATOM 4164 O O . VAL B 2 62 ? 12.726 98.884 28.522 1.00 21.12 1011 VAL B O 1
ATOM 4177 N N . PHE B 2 63 ? 12.950 98.155 26.429 1.00 15.66 1012 PHE B N 1
ATOM 4178 C CA . PHE B 2 63 ? 11.744 97.345 26.526 1.00 15.56 1012 PHE B CA 1
ATOM 4179 C C . PHE B 2 63 ? 12.162 95.885 26.478 1.00 15.40 1012 PHE B C 1
ATOM 4180 O O . PHE B 2 63 ? 12.408 95.331 25.412 1.00 15.51 1012 PHE B O 1
ATOM 4197 N N . THR B 2 64 ? 12.239 95.257 27.641 1.00 15.82 1013 THR B N 1
ATOM 4198 C CA . THR B 2 64 ? 12.739 93.899 27.755 1.00 16.91 1013 THR B CA 1
ATOM 4199 C C . THR B 2 64 ? 11.701 92.943 28.307 1.00 16.26 1013 THR B C 1
ATOM 4200 O O . THR B 2 64 ? 11.969 91.738 28.392 1.00 16.13 1013 THR B O 1
ATOM 4211 N N . GLU B 2 65 ? 10.520 93.426 28.648 1.00 16.64 1014 GLU B N 1
ATOM 4212 C CA . GLU B 2 65 ? 9.515 92.556 29.227 1.00 17.52 1014 GLU B CA 1
ATOM 4213 C C . GLU B 2 65 ? 8.797 91.747 28.158 1.00 17.44 1014 GLU B C 1
ATOM 4214 O O . GLU B 2 65 ? 8.835 92.057 26.962 1.00 17.36 1014 GLU B O 1
ATOM 4226 N N . LYS B 2 66 ? 8.138 90.690 28.614 1.00 17.31 1015 LYS B N 1
ATOM 4227 C CA . LYS B 2 66 ? 7.480 89.784 27.702 1.00 18.42 1015 LYS B CA 1
ATOM 4228 C C . LYS B 2 66 ? 6.255 90.458 27.093 1.00 18.59 1015 LYS B C 1
ATOM 4229 O O . LYS B 2 66 ? 5.610 91.292 27.731 1.00 18.75 1015 LYS B O 1
ATOM 4248 N N . PRO B 2 67 ? 5.935 90.123 25.841 1.00 19.84 1016 PRO B N 1
ATOM 4249 C CA . PRO B 2 67 ? 4.776 90.728 25.171 1.00 21.25 1016 PRO B CA 1
ATOM 4250 C C . PRO B 2 67 ? 3.433 90.181 25.629 1.00 22.90 1016 PRO B C 1
ATOM 4251 O O . PRO B 2 67 ? 2.391 90.737 25.254 1.00 24.56 1016 PRO B O 1
ATOM 4262 N N . SER B 2 68 ? 3.423 89.110 26.409 1.00 23.86 1017 SER B N 1
ATOM 4263 C CA . SER B 2 68 ? 2.215 88.594 27.032 1.00 25.71 1017 SER B CA 1
ATOM 4264 C C . SER B 2 68 ? 2.623 87.929 28.338 1.00 26.76 1017 SER B C 1
ATOM 4265 O O . SER B 2 68 ? 3.767 87.496 28.483 1.00 25.16 1017 SER B O 1
ATOM 4273 N N . PRO B 2 69 ? 1.703 87.814 29.297 1.00 30.73 1018 PRO B N 1
ATOM 4274 C CA . PRO B 2 69 ? 2.097 87.248 30.604 1.00 32.07 1018 PRO B CA 1
ATOM 4275 C C . PRO B 2 69 ? 2.575 85.805 30.546 1.00 33.33 1018 PRO B C 1
ATOM 4276 O O . PRO B 2 69 ? 3.473 85.427 31.311 1.00 34.12 1018 PRO B O 1
ATOM 4287 N N . ASP B 2 70 ? 2.009 84.983 29.668 1.00 33.44 1019 ASP B N 1
ATOM 4288 C CA . ASP B 2 70 ? 2.356 83.571 29.599 1.00 34.26 1019 ASP B CA 1
ATOM 4289 C C . ASP B 2 70 ? 3.254 83.260 28.409 1.00 31.38 1019 ASP B C 1
ATOM 4290 O O . ASP B 2 70 ? 3.341 82.099 27.996 1.00 32.18 1019 ASP B O 1
ATOM 4299 N N . PHE B 2 71 ? 3.951 84.273 27.884 1.00 28.33 1020 PHE B N 1
ATOM 4300 C CA . PHE B 2 71 ? 4.624 84.140 26.600 1.00 25.31 1020 PHE B CA 1
ATOM 4301 C C . PHE B 2 71 ? 5.590 82.967 26.588 1.00 25.29 1020 PHE B C 1
ATOM 4302 O O . PHE B 2 71 ? 5.666 82.228 25.598 1.00 24.04 1020 PHE B O 1
ATOM 4319 N N . ASP B 2 72 ? 6.352 82.784 27.667 1.00 27.12 1021 ASP B N 1
ATOM 4320 C CA . ASP B 2 72 ? 7.390 81.760 27.651 1.00 30.40 1021 ASP B CA 1
ATOM 4321 C C . ASP B 2 72 ? 6.778 80.374 27.535 1.00 30.14 1021 ASP B C 1
ATOM 4322 O O . ASP B 2 72 ? 7.214 79.558 26.711 1.00 28.94 1021 ASP B O 1
ATOM 4331 N N . GLN B 2 73 ? 5.759 80.097 28.362 1.00 31.37 1022 GLN B N 1
ATOM 4332 C CA . GLN B 2 73 ? 5.058 78.819 28.303 1.00 34.47 1022 GLN B CA 1
ATOM 4333 C C . GLN B 2 73 ? 4.343 78.646 26.969 1.00 31.18 1022 GLN B C 1
ATOM 4334 O O . GLN B 2 73 ? 4.292 77.538 26.420 1.00 30.23 1022 GLN B O 1
ATOM 4348 N N . GLN B 2 74 ? 3.784 79.735 26.431 1.00 29.46 1023 GLN B N 1
ATOM 4349 C CA . GLN B 2 74 ? 3.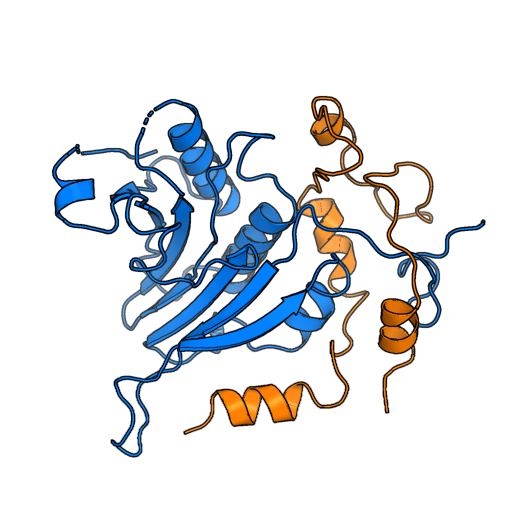075 79.660 25.157 1.00 28.14 1023 GLN B CA 1
ATOM 4350 C C . GLN B 2 74 ? 4.008 79.229 24.036 1.00 23.86 1023 GLN B C 1
ATOM 4351 O O . GLN B 2 74 ? 3.659 78.366 23.219 1.00 22.82 1023 GLN B O 1
ATOM 4365 N N . VAL B 2 75 ? 5.189 79.850 23.965 1.00 22.58 1024 VAL B N 1
ATOM 4366 C CA . VAL B 2 75 ? 6.158 79.506 22.932 1.00 21.96 1024 VAL B CA 1
ATOM 4367 C C . VAL B 2 75 ? 6.618 78.069 23.108 1.00 22.68 1024 VAL B C 1
ATOM 4368 O O . VAL B 2 75 ? 6.706 77.311 22.140 1.00 22.74 1024 VAL B O 1
ATOM 4381 N N . LYS B 2 76 ? 6.907 77.663 24.346 1.00 23.43 1025 LYS B N 1
ATOM 4382 C CA . LYS B 2 76 ? 7.376 76.302 24.579 1.00 24.74 1025 LYS B CA 1
ATOM 4383 C C . LYS B 2 76 ? 6.357 75.282 24.083 1.00 25.43 1025 LYS B C 1
ATOM 4384 O O . LYS B 2 76 ? 6.717 74.308 23.414 1.00 25.91 1025 LYS B O 1
ATOM 4403 N N . ALA B 2 77 ? 5.075 75.491 24.392 1.00 25.75 1026 ALA B N 1
ATOM 4404 C CA . ALA B 2 77 ? 4.051 74.538 23.972 1.00 27.49 1026 ALA B CA 1
ATOM 4405 C C . ALA B 2 77 ? 3.842 74.561 22.467 1.00 27.24 1026 ALA B C 1
ATOM 4406 O O . ALA B 2 77 ? 3.494 73.537 21.866 1.00 26.85 1026 ALA B O 1
ATOM 4413 N N . LEU B 2 78 ? 4.013 75.724 21.850 1.00 26.87 1027 LEU B N 1
ATOM 4414 C CA . LEU B 2 78 ? 3.890 75.821 20.405 1.00 25.93 1027 LEU B CA 1
ATOM 4415 C C . LEU B 2 78 ? 4.966 74.997 19.704 1.00 25.07 1027 LEU B C 1
ATOM 4416 O O . LEU B 2 78 ? 4.694 74.341 18.689 1.00 24.77 1027 LEU B O 1
ATOM 4432 N N . ILE B 2 79 ? 6.179 74.969 20.263 1.00 24.49 1028 ILE B N 1
ATOM 4433 C CA . ILE B 2 79 ? 7.353 74.456 19.557 1.00 26.05 1028 ILE B CA 1
ATOM 4434 C C . ILE B 2 79 ? 7.751 73.056 20.012 1.00 26.40 1028 ILE B C 1
ATOM 4435 O O . ILE B 2 79 ? 8.258 72.259 19.213 1.00 27.35 1028 ILE B O 1
ATOM 4451 N N . GLY B 2 80 ? 7.551 72.750 21.290 1.00 25.65 1029 GLY B N 1
ATOM 4452 C CA . GLY B 2 80 ? 8.078 71.511 21.837 1.00 26.39 1029 GLY B CA 1
ATOM 4453 C C . GLY B 2 80 ? 7.461 70.284 21.195 1.00 27.99 1029 GLY B C 1
ATOM 4454 O O . GLY B 2 80 ? 6.303 70.281 20.781 1.00 28.62 1029 GLY B O 1
ATOM 4458 N N . ASP B 2 81 ? 8.254 69.220 21.132 1.00 29.37 1030 ASP B N 1
ATOM 4459 C CA . ASP B 2 81 ? 7.786 67.939 20.608 1.00 30.92 1030 ASP B CA 1
ATOM 4460 C C . ASP B 2 81 ? 6.694 67.367 21.504 1.00 34.16 1030 ASP B C 1
ATOM 4461 O O . ASP B 2 81 ? 5.898 66.545 21.056 1.00 35.44 1030 ASP B O 1
#

Sequence (269 aa):
GPHMMTVFHDKEENFNVKHPLSCCRWTLWFTKPASGKGDNWNDLLKKVITFEESVEEEFWGIYNNIAPVSELAVKSDYHLFKEGVRPEWEDPQNKHGGKWAYQQFKDKRSVNIDELWLHTMLAAIGETLEDEEDGEVMMGVVVVNVRKGFYRIGVWTRTTEKEILMNIGRRLKEVLKLPPNNEMVEFSGHTEAAQAGRMVVQPSAALQSLRSARFLPGIVVQDIYPPGIKKSPNPALNEAVQKKGRIFKYDVQFLLQFQNVFTEKPSPDFDQQVKALIGD

Radius of gyration: 18.8 Å; Cα contacts (8 Å, |Δi|>4): 537; chains: 2; bounding box: 36×57×53 Å

B-factor: mean 26.44, std 13.68, range [9.52, 90.59]

Foldseek 3Di:
DVFADCVNPVVDGDDFAFFPAKKWKKKFAPADPVPPGPDPGIGTDDIDTTPVVVCVVLVPDDFPVPGDAFMKMKIFGPPADPDCPGLQNVAWWKWKFKAQAPPVAPVRQLVVLVVCCVRVVVLFDPPLQWFGIKMWHGHDRTIMIMTITRHDDDDRVLSSQVVSCVSRVHDPVGKTAIARPDPVSRVVRRID/DDDPLLVCVVPDDDDQAFDAPPDDPPQGGFDVVVVPPPDPRRPDHDGDPVNVVVCVVPPDDDNDPCVVVVVCVVPPD